Protein AF-A0A0A1T1T5-F1 (afdb_monomer_lite)

Structure (mmCIF, N/CA/C/O backbone):
data_AF-A0A0A1T1T5-F1
#
_entry.id   AF-A0A0A1T1T5-F1
#
loop_
_atom_site.group_PDB
_atom_site.id
_atom_site.type_symbol
_atom_site.label_atom_id
_atom_site.label_alt_id
_atom_site.label_comp_id
_atom_site.label_asym_id
_atom_site.label_entity_id
_atom_site.label_seq_id
_atom_site.pdbx_PDB_ins_code
_atom_site.Cartn_x
_atom_site.Cartn_y
_atom_site.Cartn_z
_atom_site.occupancy
_atom_site.B_iso_or_equiv
_atom_site.auth_seq_id
_atom_site.auth_comp_id
_atom_site.auth_asym_id
_atom_site.auth_atom_id
_atom_site.pdbx_PDB_model_num
ATOM 1 N N . MET A 1 1 ? -53.872 -25.464 -11.087 1.00 46.56 1 MET A N 1
ATOM 2 C CA . MET A 1 1 ? -53.134 -24.203 -10.864 1.00 46.56 1 MET A CA 1
ATOM 3 C C . MET A 1 1 ? -51.672 -24.553 -10.638 1.00 46.56 1 MET A C 1
ATOM 5 O O . MET A 1 1 ? -51.353 -25.040 -9.564 1.00 46.56 1 MET A O 1
ATOM 9 N N . LEU A 1 2 ? -50.814 -24.405 -11.653 1.00 45.94 2 LEU A N 1
ATOM 10 C CA . LEU A 1 2 ? -49.360 -24.483 -11.468 1.00 45.94 2 LEU A CA 1
ATOM 11 C C . LEU A 1 2 ? -48.856 -23.088 -11.081 1.00 45.94 2 LEU A C 1
ATOM 13 O O . LEU A 1 2 ? -49.056 -22.138 -11.834 1.00 45.94 2 LEU A O 1
ATOM 17 N N . LEU A 1 3 ? -48.226 -22.976 -9.913 1.00 52.31 3 LEU A N 1
ATOM 18 C CA . LEU A 1 3 ? -47.429 -21.813 -9.524 1.00 52.31 3 LEU A CA 1
ATOM 19 C C . LEU A 1 3 ? -46.120 -21.855 -10.320 1.00 52.31 3 LEU A C 1
ATOM 21 O O . LEU A 1 3 ? -45.345 -22.799 -10.183 1.00 52.31 3 LEU A O 1
ATOM 25 N N . ALA A 1 4 ? -45.896 -20.859 -11.175 1.00 55.97 4 ALA A N 1
ATOM 26 C CA . ALA A 1 4 ? -44.620 -20.681 -11.855 1.00 55.97 4 ALA A CA 1
ATOM 27 C C . ALA A 1 4 ? -43.552 -20.273 -10.826 1.00 55.97 4 ALA A C 1
ATOM 29 O O . ALA A 1 4 ? -43.750 -19.324 -10.067 1.00 55.97 4 ALA A O 1
ATOM 30 N N . ALA A 1 5 ? -42.439 -21.008 -10.786 1.00 61.53 5 ALA A N 1
ATOM 31 C CA . ALA A 1 5 ? -41.280 -20.656 -9.974 1.00 61.53 5 ALA A CA 1
ATOM 32 C C . ALA A 1 5 ? -40.623 -19.369 -10.514 1.00 61.53 5 ALA A C 1
ATOM 34 O O . ALA A 1 5 ? -40.569 -19.192 -11.736 1.00 61.53 5 ALA A O 1
ATOM 35 N N . PRO A 1 6 ? -40.124 -18.471 -9.644 1.00 60.56 6 PRO A N 1
ATOM 36 C CA . PRO A 1 6 ? -39.433 -17.268 -10.089 1.00 60.56 6 PRO A CA 1
ATOM 37 C C . PRO A 1 6 ? -38.111 -17.638 -10.788 1.00 60.56 6 PRO A C 1
ATOM 39 O O . PRO A 1 6 ? -37.486 -18.641 -10.429 1.00 60.56 6 PRO A O 1
ATOM 42 N N . PRO A 1 7 ? 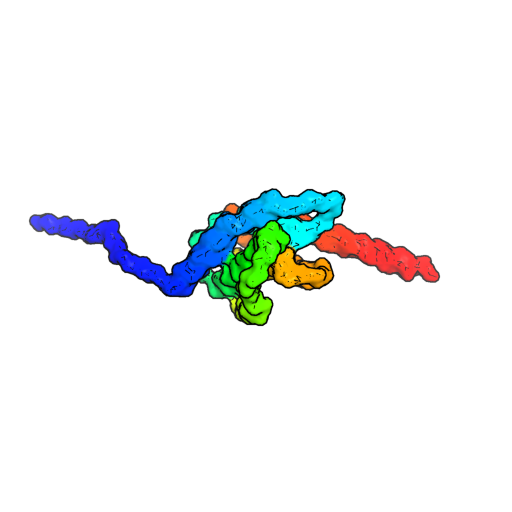-37.674 -16.857 -11.790 1.00 59.00 7 PRO A N 1
ATOM 43 C CA . PRO A 1 7 ? -36.438 -17.133 -12.512 1.00 59.00 7 PRO A CA 1
ATOM 44 C C . PRO A 1 7 ? -35.223 -17.065 -11.571 1.00 59.00 7 PRO A C 1
ATOM 46 O O . PRO A 1 7 ? -35.030 -16.091 -10.851 1.00 59.00 7 PRO A O 1
ATOM 49 N N . LEU A 1 8 ? -34.403 -18.121 -11.594 1.00 58.06 8 LEU A N 1
ATOM 50 C CA . LEU A 1 8 ? -33.217 -18.337 -10.748 1.00 58.06 8 LEU A CA 1
ATOM 51 C C . LEU A 1 8 ? -31.929 -17.687 -11.286 1.00 58.06 8 LEU A C 1
ATOM 53 O O . LEU A 1 8 ? -30.832 -18.104 -10.927 1.00 58.06 8 LEU A O 1
ATOM 57 N N . ILE A 1 9 ? -32.027 -16.688 -12.160 1.00 55.62 9 ILE A N 1
ATOM 58 C CA . ILE A 1 9 ? -30.843 -16.032 -12.722 1.00 55.62 9 ILE A CA 1
ATOM 59 C C . ILE A 1 9 ? -30.975 -14.539 -12.441 1.00 55.62 9 ILE A C 1
ATOM 61 O O . ILE A 1 9 ? -31.864 -13.910 -13.017 1.00 55.62 9 ILE A O 1
ATOM 65 N N . PRO A 1 10 ? -30.136 -13.961 -11.560 1.00 55.28 10 PRO A N 1
ATOM 66 C CA . PRO A 1 10 ? -30.019 -12.517 -11.483 1.00 55.28 10 PRO A CA 1
ATOM 67 C C . PRO A 1 10 ? -29.632 -12.013 -12.873 1.00 55.28 10 PRO A C 1
ATOM 69 O O . PRO A 1 10 ? -28.677 -12.516 -13.470 1.00 55.28 10 PRO A O 1
ATOM 72 N N . GLU A 1 11 ? -30.398 -11.055 -13.395 1.00 56.88 11 GLU A N 1
ATOM 73 C CA . GLU A 1 11 ? -30.006 -10.243 -14.545 1.00 56.88 11 GLU A CA 1
ATOM 74 C C . GLU A 1 11 ? -28.530 -9.864 -14.427 1.00 56.88 11 GLU A C 1
ATOM 76 O O . GLU A 1 11 ? -28.066 -9.548 -13.334 1.00 56.88 11 GLU A O 1
ATOM 81 N N . ASN A 1 12 ? -27.804 -9.920 -15.547 1.00 58.84 12 ASN A N 1
ATOM 82 C CA . ASN A 1 12 ? -26.411 -9.494 -15.668 1.00 58.84 12 ASN A CA 1
ATOM 83 C C . ASN A 1 12 ? -26.212 -8.143 -14.956 1.00 58.84 12 ASN A C 1
ATOM 85 O O . ASN A 1 12 ? -26.499 -7.087 -15.524 1.00 58.84 12 ASN A O 1
ATOM 89 N N . VAL A 1 13 ? -25.745 -8.171 -13.706 1.00 63.78 13 VAL A N 1
ATOM 90 C CA . VAL A 1 13 ? -25.436 -6.959 -12.952 1.00 63.78 13 VAL A CA 1
ATOM 91 C C . VAL A 1 13 ? -24.153 -6.423 -13.563 1.00 63.78 13 VAL A C 1
ATOM 93 O O . VAL A 1 13 ? -23.063 -6.927 -13.294 1.00 63.78 13 VAL A O 1
ATOM 96 N N . ALA A 1 14 ? -24.288 -5.452 -14.463 1.00 73.94 14 ALA A N 1
ATOM 97 C CA . ALA A 1 14 ? -23.145 -4.755 -15.024 1.00 73.94 14 ALA A CA 1
ATOM 98 C C . ALA A 1 14 ? -22.351 -4.122 -13.873 1.00 73.94 14 ALA A C 1
ATOM 100 O O . ALA A 1 14 ? -22.892 -3.327 -13.103 1.00 73.94 14 ALA A O 1
ATOM 101 N N . LEU A 1 15 ? -21.078 -4.499 -13.742 1.00 74.31 15 LEU A N 1
ATOM 102 C CA . LEU A 1 15 ? -20.210 -3.933 -12.715 1.00 74.31 15 LEU A CA 1
ATOM 103 C C . LEU A 1 15 ? -19.959 -2.444 -13.012 1.00 74.31 15 LEU A C 1
ATOM 105 O O . LEU A 1 15 ? -19.749 -2.086 -14.178 1.00 74.31 15 LEU A O 1
ATOM 109 N N . PRO A 1 16 ? -19.935 -1.573 -11.988 1.00 83.25 16 PRO A N 1
ATOM 110 C CA . PRO A 1 16 ? -19.519 -0.185 -12.144 1.00 83.25 16 PRO A CA 1
ATOM 111 C C . PRO A 1 16 ? -18.138 -0.075 -12.806 1.00 83.25 16 PRO A C 1
ATOM 113 O O . PRO A 1 16 ? -17.233 -0.864 -12.529 1.00 83.25 16 PRO A O 1
ATOM 116 N N . LEU A 1 17 ? -17.948 0.934 -13.663 1.00 81.50 17 LEU A N 1
ATOM 117 C CA . LEU A 1 17 ? -16.689 1.141 -14.395 1.00 81.50 17 LEU A CA 1
ATOM 118 C C . LEU A 1 17 ? -15.475 1.275 -13.460 1.00 81.50 17 LEU A C 1
ATOM 120 O O . LEU A 1 17 ? -14.389 0.803 -13.788 1.00 81.50 17 LEU A O 1
ATOM 124 N N . GLU A 1 18 ? -15.661 1.899 -12.299 1.00 80.31 18 GLU A N 1
ATOM 125 C CA . GLU A 1 18 ? -14.621 2.051 -11.278 1.00 80.31 18 GLU A CA 1
ATOM 126 C C . GLU A 1 18 ? -14.156 0.694 -10.752 1.00 80.31 18 GLU A C 1
ATOM 128 O O . GLU A 1 18 ? -12.963 0.410 -10.782 1.00 80.31 18 GLU A O 1
ATOM 133 N N . GLN A 1 19 ? -15.093 -0.195 -10.416 1.00 83.12 19 GLN A N 1
ATOM 134 C CA . GLN A 1 19 ? -14.785 -1.558 -9.995 1.00 83.12 19 GLN A CA 1
ATOM 135 C C . GLN A 1 19 ? -14.029 -2.332 -11.084 1.00 83.12 19 GLN A C 1
ATOM 137 O O . GLN A 1 19 ? -13.033 -2.996 -10.800 1.00 83.12 19 GLN A O 1
ATOM 142 N N . VAL A 1 20 ? -14.443 -2.198 -12.350 1.00 84.62 20 VAL A N 1
ATOM 143 C CA . VAL A 1 20 ? -13.739 -2.817 -13.488 1.00 84.62 20 VAL A CA 1
ATOM 144 C C . VAL A 1 20 ? -12.303 -2.300 -13.608 1.00 84.62 20 VAL A C 1
ATOM 146 O O . VAL A 1 20 ? -11.390 -3.077 -13.894 1.00 84.62 20 VAL A O 1
ATOM 149 N N . ASN A 1 21 ? -12.081 -1.001 -13.403 1.00 85.06 21 ASN A N 1
ATOM 150 C CA . ASN A 1 21 ? -10.746 -0.411 -13.462 1.00 85.06 21 ASN A CA 1
ATOM 151 C C . ASN A 1 21 ? -9.873 -0.880 -12.294 1.00 85.06 21 ASN A C 1
ATOM 153 O O . ASN A 1 21 ? -8.763 -1.349 -12.539 1.00 85.06 21 ASN A O 1
ATOM 157 N N . THR A 1 22 ? -10.395 -0.870 -11.066 1.00 88.25 22 THR A N 1
ATOM 158 C CA . THR A 1 22 ? -9.677 -1.390 -9.897 1.00 88.25 22 THR A CA 1
ATOM 159 C C . THR A 1 22 ? -9.296 -2.857 -10.099 1.00 88.25 22 THR A C 1
ATOM 161 O O . THR A 1 22 ? -8.157 -3.242 -9.848 1.00 88.25 22 THR A O 1
ATOM 164 N N . MET A 1 23 ? -10.197 -3.687 -10.632 1.00 90.25 23 MET A N 1
ATOM 165 C CA . MET A 1 23 ? -9.887 -5.090 -10.927 1.00 90.25 23 MET A CA 1
ATOM 166 C C . MET A 1 23 ? -8.739 -5.251 -11.933 1.00 90.25 23 MET A C 1
ATOM 168 O O . MET A 1 23 ? -7.915 -6.151 -11.767 1.00 90.25 23 MET A O 1
ATOM 172 N N . LYS A 1 24 ? -8.645 -4.391 -12.958 1.00 92.38 24 LYS A N 1
ATOM 173 C CA . LYS A 1 24 ? -7.508 -4.402 -13.897 1.00 92.38 24 LYS A CA 1
ATOM 174 C C . LYS A 1 24 ? -6.197 -4.060 -13.192 1.00 92.38 24 LYS A C 1
ATOM 176 O O . LYS A 1 24 ? -5.189 -4.715 -13.447 1.00 92.38 24 LYS A O 1
ATOM 181 N N . ASP A 1 25 ? -6.216 -3.081 -12.292 1.00 95.00 25 ASP A N 1
ATOM 182 C CA . ASP A 1 25 ? -5.042 -2.692 -11.507 1.00 95.00 25 ASP A CA 1
ATOM 183 C C . ASP A 1 25 ? -4.612 -3.814 -10.543 1.00 95.00 25 ASP A C 1
ATOM 185 O O . ASP A 1 25 ? -3.423 -4.124 -10.438 1.00 95.00 25 ASP A O 1
ATOM 189 N N . VAL A 1 26 ? -5.563 -4.518 -9.919 1.00 94.19 26 VAL A N 1
ATOM 190 C CA . VAL A 1 26 ? -5.274 -5.717 -9.112 1.00 94.19 26 VAL A CA 1
ATOM 191 C C . VAL A 1 26 ? -4.661 -6.836 -9.960 1.00 94.19 26 VAL A C 1
ATOM 193 O O . VAL A 1 26 ? -3.658 -7.432 -9.565 1.00 94.19 26 VAL A O 1
ATOM 196 N N . GLN A 1 27 ? -5.225 -7.125 -11.136 1.00 94.50 27 GLN A N 1
ATOM 197 C CA . GLN A 1 27 ? -4.679 -8.138 -12.048 1.00 94.50 27 GLN A CA 1
ATOM 198 C C . GLN A 1 27 ? -3.257 -7.792 -12.495 1.00 94.50 27 GLN A C 1
ATOM 200 O O . GLN A 1 27 ? -2.397 -8.674 -12.567 1.00 94.50 27 GLN A O 1
ATOM 205 N N . LEU A 1 28 ? -2.992 -6.510 -12.753 1.00 94.50 28 LEU A N 1
ATOM 206 C CA . LEU A 1 28 ? -1.657 -6.021 -13.066 1.00 94.50 28 LEU A CA 1
ATOM 207 C C . LEU A 1 28 ? -0.687 -6.315 -11.916 1.00 94.50 28 LEU A C 1
ATOM 209 O O . LEU A 1 28 ? 0.358 -6.918 -12.160 1.00 94.50 28 LEU A O 1
ATOM 213 N N . LEU A 1 29 ? -1.047 -5.963 -10.676 1.00 94.69 29 LEU A N 1
ATOM 214 C CA . LEU A 1 29 ? -0.234 -6.235 -9.485 1.00 94.69 29 LEU A CA 1
ATOM 215 C C . LEU A 1 29 ? 0.072 -7.729 -9.323 1.00 94.69 29 LEU A C 1
ATOM 217 O O . LEU A 1 29 ? 1.239 -8.094 -9.166 1.00 94.69 29 LEU A O 1
ATOM 221 N N . LEU A 1 30 ? -0.944 -8.590 -9.440 1.00 93.94 30 LEU A N 1
ATOM 222 C CA . LEU A 1 30 ? -0.787 -10.048 -9.377 1.00 93.94 30 LEU A CA 1
ATOM 223 C C . LEU A 1 30 ? 0.147 -10.587 -10.470 1.00 93.94 30 LEU A C 1
ATOM 225 O O . LEU A 1 30 ? 0.893 -11.536 -10.236 1.00 93.94 30 LEU A O 1
ATOM 229 N N . GLY A 1 31 ? 0.134 -9.978 -11.657 1.00 92.31 31 GLY A N 1
ATOM 230 C CA . GLY A 1 31 ? 0.966 -10.395 -12.783 1.00 92.31 31 GLY A CA 1
ATOM 231 C C . GLY A 1 31 ? 2.427 -9.939 -12.708 1.00 92.31 31 GLY A C 1
ATOM 232 O O . GLY A 1 31 ? 3.302 -10.628 -13.247 1.00 92.31 31 GLY A O 1
ATOM 233 N N . ILE A 1 32 ? 2.712 -8.792 -12.078 1.00 92.38 32 ILE A N 1
ATOM 234 C CA . ILE A 1 32 ? 4.057 -8.186 -12.088 1.00 92.38 32 ILE A CA 1
ATOM 235 C C . ILE A 1 32 ? 4.815 -8.339 -10.773 1.00 92.38 32 ILE A C 1
ATOM 237 O O . ILE A 1 32 ? 6.029 -8.534 -10.814 1.00 92.38 32 ILE A O 1
ATOM 241 N N . LEU A 1 33 ? 4.151 -8.291 -9.615 1.00 90.94 33 LEU A N 1
ATOM 242 C CA . LEU A 1 33 ? 4.853 -8.314 -8.328 1.00 90.94 33 LEU A CA 1
ATOM 243 C C . LEU A 1 33 ? 5.650 -9.598 -8.090 1.00 90.94 33 LEU A C 1
ATOM 245 O O . LEU A 1 33 ? 6.822 -9.479 -7.734 1.00 90.94 33 LEU A O 1
ATOM 249 N N . PRO A 1 34 ? 5.129 -10.807 -8.374 1.00 90.69 34 PRO A N 1
ATOM 250 C CA . PRO A 1 34 ? 5.934 -12.022 -8.265 1.00 90.69 34 PRO A CA 1
ATOM 251 C C . PRO A 1 34 ? 7.190 -11.978 -9.145 1.00 90.69 34 PRO A C 1
ATOM 253 O O . PRO A 1 34 ? 8.257 -12.430 -8.737 1.00 90.69 34 PRO A O 1
ATOM 256 N N . LYS A 1 35 ? 7.095 -11.375 -10.338 1.00 90.25 35 LYS A N 1
ATOM 257 C CA . LYS A 1 35 ? 8.234 -11.228 -11.256 1.00 90.25 35 LYS A CA 1
ATOM 258 C C . LYS A 1 35 ? 9.250 -10.221 -10.734 1.00 90.25 35 LYS A C 1
ATOM 260 O O . LYS A 1 35 ? 10.445 -10.452 -10.872 1.00 90.25 35 LYS A O 1
ATOM 265 N N . ILE A 1 36 ? 8.798 -9.115 -10.146 1.00 88.88 36 ILE A N 1
ATOM 266 C CA . ILE A 1 36 ? 9.670 -8.139 -9.482 1.00 88.88 36 ILE A CA 1
ATOM 267 C C . ILE A 1 36 ? 10.439 -8.823 -8.350 1.00 88.88 36 ILE A C 1
ATOM 269 O O . ILE A 1 36 ? 11.660 -8.711 -8.293 1.00 88.88 36 ILE A O 1
ATOM 273 N N . LEU A 1 37 ? 9.733 -9.553 -7.482 1.00 87.94 37 LEU A N 1
ATOM 274 C CA . LEU A 1 37 ? 10.323 -10.226 -6.326 1.00 87.94 37 LEU A CA 1
ATOM 275 C C . LEU A 1 37 ? 11.324 -11.311 -6.739 1.00 87.94 37 LEU A C 1
ATOM 277 O O . LEU A 1 37 ? 12.408 -11.379 -6.174 1.00 87.94 37 LEU A O 1
ATOM 281 N N . ALA A 1 38 ? 11.013 -12.100 -7.771 1.00 85.62 38 ALA A N 1
ATOM 282 C CA . ALA A 1 38 ? 11.918 -13.125 -8.295 1.00 85.62 38 ALA A CA 1
ATOM 283 C C . ALA A 1 38 ? 13.194 -12.553 -8.939 1.00 85.62 38 ALA A C 1
ATOM 285 O O . ALA A 1 38 ? 14.207 -13.242 -9.016 1.00 85.62 38 ALA A O 1
ATOM 286 N N . ASN A 1 39 ? 13.148 -11.306 -9.419 1.00 78.31 39 ASN A N 1
ATOM 287 C CA . ASN A 1 39 ? 14.289 -10.620 -10.028 1.00 78.31 39 ASN A CA 1
ATOM 288 C C . ASN A 1 39 ? 15.032 -9.698 -9.051 1.00 78.31 39 ASN A C 1
ATOM 290 O O . ASN A 1 39 ? 15.951 -8.991 -9.475 1.00 78.31 39 ASN A O 1
ATOM 294 N N . ALA A 1 40 ? 14.640 -9.669 -7.774 1.00 74.56 40 ALA A N 1
ATOM 295 C CA . ALA A 1 40 ? 15.367 -8.922 -6.763 1.00 74.56 40 ALA A CA 1
ATOM 296 C C . ALA A 1 40 ? 16.771 -9.525 -6.614 1.00 74.56 40 ALA A C 1
ATOM 298 O O . ALA A 1 40 ? 16.921 -10.723 -6.380 1.00 74.56 40 ALA A O 1
ATOM 299 N N . VAL A 1 41 ? 17.803 -8.696 -6.787 1.00 67.12 41 VAL A N 1
ATOM 300 C CA . VAL A 1 41 ? 19.185 -9.107 -6.520 1.00 67.12 41 VAL A CA 1
ATOM 301 C C . VAL A 1 41 ? 19.280 -9.434 -5.027 1.00 67.12 41 VAL A C 1
ATOM 303 O O . VAL A 1 41 ? 18.820 -8.611 -4.230 1.00 67.12 41 VAL A O 1
ATOM 306 N N . PRO A 1 42 ? 19.824 -10.602 -4.637 1.00 61.53 42 PRO A N 1
ATOM 307 C CA . PRO A 1 42 ? 20.117 -10.885 -3.241 1.00 61.53 42 PRO A CA 1
ATOM 308 C C . PRO A 1 42 ? 21.059 -9.800 -2.727 1.00 61.53 42 PRO A C 1
ATOM 310 O O . PRO A 1 42 ? 22.179 -9.667 -3.216 1.00 61.53 42 PRO A O 1
ATOM 313 N N . ASP A 1 43 ? 20.560 -8.978 -1.816 1.00 59.25 43 ASP A N 1
ATOM 314 C CA . ASP A 1 43 ? 21.378 -8.032 -1.076 1.00 59.25 43 ASP A CA 1
ATOM 315 C C . ASP A 1 43 ? 21.871 -8.757 0.180 1.00 59.25 43 ASP A C 1
ATOM 317 O O . ASP A 1 43 ? 21.085 -9.427 0.856 1.00 59.25 43 ASP A O 1
ATOM 321 N N . ASP A 1 44 ? 23.163 -8.642 0.484 1.00 59.62 44 ASP A N 1
ATOM 322 C CA . ASP A 1 44 ? 23.743 -9.192 1.715 1.00 59.62 44 ASP A CA 1
ATOM 323 C C . ASP A 1 44 ? 23.237 -8.430 2.957 1.00 59.62 44 ASP A C 1
ATOM 325 O O . ASP A 1 44 ? 23.408 -8.878 4.095 1.00 59.62 44 ASP A O 1
ATOM 329 N N . HIS A 1 45 ? 22.572 -7.287 2.750 1.00 65.19 45 HIS A N 1
ATOM 330 C CA . HIS A 1 45 ? 21.954 -6.482 3.791 1.00 65.19 45 HIS A CA 1
ATOM 331 C C . HIS A 1 45 ? 20.422 -6.487 3.717 1.00 65.19 45 HIS A C 1
ATOM 333 O O . HIS A 1 45 ? 19.799 -6.464 2.656 1.00 65.19 45 HIS A O 1
ATOM 339 N N . TRP A 1 46 ? 19.783 -6.478 4.892 1.00 70.38 46 TRP A N 1
ATOM 340 C CA . TRP A 1 46 ? 18.336 -6.299 4.996 1.00 70.38 46 TRP A CA 1
ATOM 341 C C . TRP A 1 46 ? 17.928 -4.947 4.397 1.00 70.38 46 TRP A C 1
ATOM 343 O O . TRP A 1 46 ? 18.384 -3.895 4.839 1.00 70.38 46 TRP A O 1
ATOM 353 N N . SER A 1 47 ? 17.020 -4.983 3.421 1.00 77.94 47 SER A N 1
ATOM 354 C CA . SER A 1 47 ? 16.416 -3.792 2.829 1.00 77.94 47 SER A CA 1
ATOM 355 C C . SER A 1 47 ? 14.960 -3.683 3.264 1.00 77.94 47 SER A C 1
ATOM 357 O O . SER A 1 47 ? 14.127 -4.518 2.894 1.00 77.94 47 SER A O 1
ATOM 359 N N . ILE A 1 48 ? 14.623 -2.612 3.991 1.00 78.44 48 ILE A N 1
ATOM 360 C CA . ILE A 1 48 ? 13.237 -2.284 4.360 1.00 78.44 48 ILE A CA 1
ATOM 361 C C . ILE A 1 48 ? 12.318 -2.257 3.132 1.00 78.44 48 ILE A C 1
ATOM 363 O O . ILE A 1 48 ? 11.188 -2.743 3.195 1.00 78.44 48 ILE A O 1
ATOM 367 N N . ARG A 1 49 ? 12.836 -1.794 1.986 1.00 82.19 49 ARG A N 1
ATOM 368 C CA . ARG A 1 49 ? 12.119 -1.736 0.708 1.00 82.19 49 ARG A CA 1
ATOM 369 C C . ARG A 1 49 ? 11.831 -3.118 0.155 1.00 82.19 49 ARG A C 1
ATOM 371 O O . ARG A 1 49 ? 10.700 -3.394 -0.227 1.00 82.19 49 ARG A O 1
ATOM 378 N N . ALA A 1 50 ? 12.847 -3.980 0.099 1.00 82.75 50 ALA A N 1
ATOM 379 C CA . ALA A 1 50 ? 12.671 -5.350 -0.372 1.00 82.75 50 ALA A CA 1
ATOM 380 C C . ALA A 1 50 ? 11.685 -6.103 0.526 1.00 82.75 50 ALA A C 1
ATOM 382 O O . ALA A 1 50 ? 10.744 -6.709 0.021 1.00 82.75 50 ALA A O 1
ATOM 383 N N . SER A 1 51 ? 11.839 -5.957 1.845 1.00 84.31 51 SER A N 1
ATOM 384 C CA . SER A 1 51 ? 10.904 -6.493 2.831 1.00 84.31 51 SER A CA 1
ATOM 385 C C . SER A 1 51 ? 9.476 -6.005 2.569 1.00 84.31 51 SER A C 1
ATOM 387 O O . SER A 1 51 ? 8.563 -6.820 2.583 1.00 84.31 51 SER A O 1
ATOM 389 N N . MET A 1 52 ? 9.278 -4.716 2.256 1.00 87.38 52 MET A N 1
ATOM 390 C CA . MET A 1 52 ? 7.938 -4.140 2.073 1.00 87.38 52 MET A CA 1
ATOM 391 C C . MET A 1 52 ? 7.243 -4.735 0.856 1.00 87.38 52 MET A C 1
ATOM 393 O O . MET A 1 52 ? 6.066 -5.087 0.903 1.00 87.38 52 MET A O 1
ATOM 397 N N . ARG A 1 53 ? 7.988 -4.890 -0.242 1.00 89.00 53 ARG A N 1
ATOM 398 C CA . ARG A 1 53 ? 7.480 -5.526 -1.462 1.00 89.00 53 ARG A CA 1
ATOM 399 C C . ARG A 1 53 ? 7.086 -6.977 -1.197 1.00 89.00 53 ARG A C 1
ATOM 401 O O . ARG A 1 53 ? 6.029 -7.406 -1.654 1.00 89.00 53 ARG A O 1
ATOM 408 N N . THR A 1 54 ? 7.902 -7.707 -0.437 1.00 88.62 54 THR A N 1
ATOM 409 C CA . THR A 1 54 ? 7.639 -9.106 -0.077 1.00 88.62 54 THR A CA 1
ATOM 410 C C . THR A 1 54 ? 6.417 -9.244 0.823 1.00 88.62 54 THR A C 1
ATOM 412 O O . THR A 1 54 ? 5.534 -10.040 0.519 1.00 88.62 54 THR A O 1
ATOM 415 N N . THR A 1 55 ? 6.317 -8.463 1.900 1.00 89.31 55 THR A N 1
ATOM 416 C CA . THR A 1 55 ? 5.177 -8.562 2.823 1.00 89.31 55 THR A CA 1
ATOM 417 C C . THR A 1 55 ? 3.881 -8.083 2.184 1.00 89.31 55 THR A C 1
ATOM 419 O O . THR A 1 55 ? 2.826 -8.649 2.443 1.00 89.31 55 THR A O 1
ATOM 422 N N . THR A 1 56 ? 3.945 -7.109 1.272 1.00 90.44 56 THR A N 1
ATOM 423 C CA . THR A 1 56 ? 2.769 -6.679 0.499 1.00 90.44 56 THR A CA 1
ATOM 424 C C . THR A 1 56 ? 2.213 -7.811 -0.363 1.00 90.44 56 THR A C 1
ATOM 426 O O . THR A 1 56 ? 0.998 -7.978 -0.461 1.00 90.44 56 THR A O 1
ATOM 429 N N . ALA A 1 57 ? 3.077 -8.654 -0.935 1.00 86.44 57 ALA A N 1
ATOM 430 C CA . ALA A 1 57 ? 2.636 -9.799 -1.728 1.00 86.44 57 ALA A CA 1
ATOM 431 C C . ALA A 1 57 ? 1.832 -10.840 -0.925 1.00 86.44 57 ALA A C 1
ATOM 433 O O . ALA A 1 57 ? 1.062 -11.577 -1.538 1.00 86.44 57 ALA A O 1
ATOM 434 N N . MET A 1 58 ? 1.946 -10.872 0.411 1.00 86.12 58 MET A N 1
ATOM 435 C CA . MET A 1 58 ? 1.199 -11.808 1.266 1.00 86.12 58 MET A CA 1
ATOM 436 C C . MET A 1 58 ? -0.314 -11.578 1.206 1.00 86.12 58 MET A C 1
ATOM 438 O O . MET A 1 58 ? -1.076 -12.536 1.236 1.00 86.12 58 MET A O 1
ATOM 442 N N . TYR A 1 59 ? -0.756 -10.327 1.055 1.00 88.75 59 TYR A N 1
ATOM 443 C CA . TYR A 1 59 ? -2.178 -9.974 1.095 1.00 88.75 59 TYR A CA 1
ATOM 444 C C . TYR A 1 59 ? -2.718 -9.403 -0.226 1.00 88.75 59 TYR A C 1
ATOM 446 O O . TYR A 1 59 ? -3.902 -9.104 -0.332 1.00 88.75 59 TYR A O 1
ATOM 454 N N . ILE A 1 60 ? -1.912 -9.294 -1.288 1.00 90.81 60 ILE A N 1
ATOM 455 C CA . ILE A 1 60 ? -2.417 -8.845 -2.602 1.00 90.81 60 ILE A CA 1
ATOM 456 C C . ILE A 1 60 ? -3.398 -9.842 -3.231 1.00 90.81 60 ILE A C 1
ATOM 458 O O . ILE A 1 60 ? -4.309 -9.439 -3.954 1.00 90.81 60 ILE A O 1
ATOM 462 N N . ALA A 1 61 ? -3.255 -11.135 -2.930 1.00 89.12 61 ALA A N 1
ATOM 463 C CA . ALA A 1 61 ? -4.133 -12.184 -3.448 1.00 89.12 61 ALA A CA 1
ATOM 464 C C . ALA A 1 61 ? -5.605 -12.022 -3.027 1.00 89.12 61 ALA A C 1
ATOM 466 O O . ALA A 1 61 ? -6.483 -12.553 -3.704 1.00 89.12 61 ALA A O 1
ATOM 467 N N . VAL A 1 62 ? -5.883 -11.268 -1.958 1.00 90.62 62 VAL A N 1
ATOM 468 C CA . VAL A 1 62 ? -7.252 -11.018 -1.481 1.00 90.62 62 VAL A CA 1
ATOM 469 C C . VAL A 1 62 ? -7.889 -9.759 -2.080 1.00 90.62 62 VAL A C 1
ATOM 471 O O . VAL A 1 62 ? -9.101 -9.587 -2.003 1.00 90.62 62 VAL A O 1
ATOM 474 N N . LEU A 1 63 ? -7.105 -8.883 -2.718 1.00 92.25 63 LEU A N 1
ATOM 475 C CA . LEU A 1 63 ? -7.610 -7.635 -3.299 1.00 92.25 63 LEU A CA 1
ATOM 476 C C . LEU A 1 63 ? -8.690 -7.822 -4.379 1.00 92.25 63 LEU A C 1
ATOM 478 O O . LEU A 1 63 ? -9.576 -6.969 -4.443 1.00 92.25 63 LEU A O 1
ATOM 482 N N . PRO A 1 64 ? -8.709 -8.899 -5.201 1.00 92.75 64 PRO A N 1
ATOM 483 C CA . PRO A 1 64 ? -9.778 -9.088 -6.179 1.00 92.75 64 PRO A CA 1
ATOM 484 C C . PRO A 1 64 ? -11.179 -9.091 -5.562 1.00 92.75 64 PRO A C 1
ATOM 486 O O . PRO A 1 64 ? -12.103 -8.580 -6.184 1.00 92.75 64 PRO A O 1
ATOM 489 N N . SER A 1 65 ? -11.343 -9.626 -4.346 1.00 90.25 65 SER A N 1
ATOM 490 C CA . SER A 1 65 ? -12.647 -9.679 -3.671 1.00 90.25 65 SER A CA 1
ATOM 491 C C . SER A 1 65 ? -13.020 -8.383 -2.949 1.00 90.25 65 SER A C 1
ATOM 493 O O . SER A 1 65 ? -14.052 -8.352 -2.297 1.00 90.25 65 SER A O 1
ATOM 495 N N . ARG A 1 66 ? -12.161 -7.358 -2.991 1.00 90.12 66 ARG A N 1
ATOM 496 C CA . ARG A 1 66 ? -12.341 -6.062 -2.310 1.00 90.12 66 ARG A CA 1
ATOM 497 C C . ARG A 1 66 ? -12.353 -4.880 -3.277 1.00 90.12 66 ARG A C 1
ATOM 499 O O . ARG A 1 66 ? -12.673 -3.761 -2.886 1.00 90.12 66 ARG A O 1
ATOM 506 N N . ALA A 1 67 ? -11.978 -5.122 -4.530 1.00 89.81 67 ALA A N 1
ATOM 507 C CA . ALA A 1 67 ? -11.938 -4.107 -5.567 1.00 89.81 67 ALA A CA 1
ATOM 508 C C . ALA A 1 67 ? -13.333 -3.504 -5.785 1.00 89.81 67 ALA A C 1
ATOM 510 O O . ALA A 1 67 ? -14.292 -4.235 -6.051 1.00 89.81 67 ALA A O 1
ATOM 511 N N . GLY A 1 68 ? -13.432 -2.176 -5.714 1.00 88.12 68 GLY A N 1
ATOM 512 C CA . GLY A 1 68 ? -14.697 -1.457 -5.879 1.00 88.12 68 GLY A CA 1
ATOM 513 C C . GLY A 1 68 ? -15.497 -1.272 -4.589 1.00 88.12 68 GLY A C 1
ATOM 514 O O . GLY A 1 68 ? -16.535 -0.616 -4.627 1.00 88.12 68 GLY A O 1
ATOM 515 N N . GLU A 1 69 ? -15.067 -1.844 -3.458 1.00 90.56 69 GLU A N 1
ATOM 516 C CA . GLU A 1 69 ? -15.818 -1.764 -2.193 1.00 90.56 69 GLU A CA 1
ATOM 517 C C . GLU A 1 69 ? -15.415 -0.558 -1.335 1.00 90.56 69 GLU A C 1
ATOM 519 O O . GLU A 1 69 ? -16.207 -0.079 -0.522 1.00 90.56 69 GLU A O 1
ATOM 524 N N . ASN A 1 70 ? -14.185 -0.057 -1.493 1.00 94.44 70 ASN A N 1
ATOM 525 C CA . ASN A 1 70 ? -13.650 1.018 -0.666 1.00 94.44 70 ASN A CA 1
ATOM 526 C C . ASN A 1 70 ? -12.794 1.988 -1.485 1.00 94.44 70 ASN A C 1
ATOM 528 O O . ASN A 1 70 ? -11.741 1.631 -2.006 1.00 94.44 70 ASN A O 1
ATOM 532 N N . VAL A 1 71 ? -13.213 3.254 -1.517 1.00 95.50 71 VAL A N 1
ATOM 533 C CA . VAL A 1 71 ? -12.581 4.309 -2.326 1.00 95.50 71 VAL A CA 1
ATOM 534 C C . VAL A 1 71 ? -11.111 4.543 -1.951 1.00 95.50 71 VAL A C 1
ATOM 536 O O . VAL A 1 71 ? -10.285 4.790 -2.829 1.00 95.50 71 VAL A O 1
ATOM 539 N N . ALA A 1 72 ? -10.755 4.465 -0.664 1.00 96.94 72 ALA A N 1
ATOM 540 C CA . ALA A 1 72 ? -9.371 4.656 -0.229 1.00 96.94 72 ALA A CA 1
ATOM 541 C C . ALA A 1 72 ? -8.476 3.487 -0.659 1.00 96.94 72 ALA A C 1
ATOM 543 O O . ALA A 1 72 ? -7.366 3.715 -1.147 1.00 96.94 72 ALA A O 1
ATOM 544 N N . LEU A 1 73 ? -8.974 2.254 -0.530 1.00 97.00 73 LEU A N 1
ATOM 545 C CA . LEU A 1 73 ? -8.278 1.059 -0.993 1.00 97.00 73 LEU A CA 1
ATOM 546 C C . LEU A 1 73 ? -8.104 1.068 -2.512 1.00 97.00 73 LEU A C 1
ATOM 548 O O . LEU A 1 73 ? -6.989 0.882 -2.990 1.00 97.00 73 LEU A O 1
ATOM 552 N N . ASP A 1 74 ? -9.159 1.361 -3.264 1.00 96.94 74 ASP A N 1
ATOM 553 C CA . ASP A 1 74 ? -9.124 1.415 -4.727 1.00 96.94 74 ASP A CA 1
ATOM 554 C C . ASP A 1 74 ? -8.117 2.455 -5.236 1.00 96.94 74 ASP A C 1
ATOM 556 O O . ASP A 1 74 ? -7.301 2.174 -6.118 1.00 96.94 74 ASP A O 1
ATOM 560 N N . ALA A 1 75 ? -8.104 3.647 -4.629 1.00 97.00 75 ALA A N 1
ATOM 561 C CA . ALA A 1 75 ? -7.132 4.680 -4.965 1.00 97.00 75 ALA A CA 1
ATOM 562 C C . ALA A 1 75 ? -5.688 4.241 -4.653 1.00 97.00 75 ALA A C 1
ATOM 564 O O . ALA A 1 75 ? -4.769 4.555 -5.415 1.00 97.00 75 ALA A O 1
ATOM 565 N N . ALA A 1 76 ? -5.472 3.504 -3.556 1.00 96.94 76 ALA A N 1
ATOM 566 C CA . ALA A 1 76 ? -4.162 2.959 -3.199 1.00 96.94 76 ALA A CA 1
ATOM 567 C C . ALA A 1 76 ? -3.719 1.830 -4.147 1.00 96.94 76 ALA A C 1
ATOM 569 O O . ALA A 1 76 ? -2.555 1.797 -4.550 1.00 96.94 76 ALA A O 1
ATOM 570 N N . ILE A 1 77 ? -4.644 0.957 -4.563 1.00 97.06 77 ILE A N 1
ATOM 571 C CA . ILE A 1 77 ? -4.415 -0.085 -5.573 1.00 97.06 77 ILE A CA 1
ATOM 572 C C . ILE A 1 77 ? -3.959 0.551 -6.882 1.00 97.06 77 ILE A C 1
ATOM 574 O O . ILE A 1 77 ? -2.907 0.180 -7.399 1.00 97.06 77 ILE A O 1
ATOM 578 N N . GLN A 1 78 ? -4.697 1.543 -7.387 1.00 95.62 78 GLN A N 1
ATOM 579 C CA . GLN A 1 78 ? -4.345 2.243 -8.622 1.00 95.62 78 GLN A CA 1
ATOM 580 C C . GLN A 1 78 ? -2.958 2.898 -8.524 1.00 95.62 78 GLN A C 1
ATOM 582 O O . GLN A 1 78 ? -2.139 2.796 -9.443 1.00 95.62 78 GLN A O 1
ATOM 587 N N . CYS A 1 79 ? -2.674 3.553 -7.395 1.00 95.44 79 CYS A N 1
ATOM 588 C CA . CYS A 1 79 ? -1.387 4.193 -7.138 1.00 95.44 79 CYS A CA 1
ATOM 589 C C . CYS A 1 79 ? -0.223 3.189 -7.158 1.00 95.44 79 CYS A C 1
ATOM 591 O O . CYS A 1 79 ? 0.789 3.408 -7.837 1.00 95.44 79 CYS A O 1
ATOM 593 N N . LEU A 1 80 ? -0.366 2.069 -6.444 1.00 95.50 80 LEU A N 1
ATOM 594 C CA . LEU A 1 80 ? 0.653 1.026 -6.400 1.00 95.50 80 LEU A CA 1
ATOM 595 C C . LEU A 1 80 ? 0.818 0.341 -7.763 1.00 95.50 80 LEU A C 1
ATOM 597 O O . LEU A 1 80 ? 1.947 0.120 -8.192 1.00 95.50 80 LEU A O 1
ATOM 601 N N . ALA A 1 81 ? -0.280 0.049 -8.462 1.00 94.88 81 ALA A N 1
ATOM 602 C CA . ALA A 1 81 ? -0.285 -0.631 -9.756 1.00 94.88 81 ALA A CA 1
ATOM 603 C C . ALA A 1 81 ? 0.471 0.156 -10.831 1.00 94.88 81 ALA A C 1
ATOM 605 O O . ALA A 1 81 ? 1.353 -0.399 -11.494 1.00 94.88 81 ALA A O 1
ATOM 606 N N . GLY A 1 82 ? 0.193 1.458 -10.963 1.00 93.06 82 GLY A N 1
ATOM 607 C CA . GLY A 1 82 ? 0.924 2.321 -11.894 1.00 93.06 82 GLY A CA 1
ATOM 608 C C . GLY A 1 82 ? 2.421 2.368 -11.579 1.00 93.06 82 GLY A C 1
ATOM 609 O O . GLY A 1 82 ? 3.268 2.229 -12.462 1.00 93.06 82 GLY A O 1
ATOM 610 N N . THR A 1 83 ? 2.762 2.474 -10.296 1.00 92.81 83 THR A N 1
ATOM 611 C CA . THR A 1 83 ? 4.156 2.627 -9.863 1.00 92.81 83 THR A CA 1
ATOM 612 C C . THR A 1 83 ? 4.943 1.333 -10.024 1.00 92.81 83 THR A C 1
ATOM 614 O O . THR A 1 83 ? 6.057 1.347 -10.546 1.00 92.81 83 THR A O 1
ATOM 617 N N . ALA A 1 84 ? 4.351 0.199 -9.652 1.00 92.25 84 ALA A N 1
ATOM 618 C CA . ALA A 1 84 ? 4.937 -1.116 -9.860 1.00 92.25 84 ALA A CA 1
ATOM 619 C C . ALA A 1 84 ? 5.121 -1.413 -11.358 1.00 92.25 84 ALA A C 1
ATOM 621 O O . ALA A 1 84 ? 6.156 -1.957 -11.744 1.00 92.25 84 ALA A O 1
ATOM 622 N N . ARG A 1 85 ? 4.179 -1.000 -12.224 1.00 91.88 85 ARG A N 1
ATOM 623 C CA . ARG A 1 85 ? 4.326 -1.101 -13.687 1.00 91.88 85 ARG A CA 1
ATOM 624 C C . ARG A 1 85 ? 5.490 -0.264 -14.199 1.00 91.88 85 ARG A C 1
ATOM 626 O O . ARG A 1 85 ? 6.303 -0.779 -14.967 1.00 91.88 85 ARG A O 1
ATOM 633 N N . SER A 1 86 ? 5.586 0.994 -13.775 1.00 89.75 86 SER A N 1
ATOM 634 C CA . SER A 1 86 ? 6.686 1.883 -14.161 1.00 89.75 86 SER A CA 1
ATOM 635 C C . SER A 1 86 ? 8.040 1.313 -13.719 1.00 89.75 86 SER A C 1
ATOM 637 O O . SER A 1 86 ? 8.962 1.197 -14.529 1.00 89.75 86 SER A O 1
ATOM 639 N N . TYR A 1 87 ? 8.129 0.829 -12.474 1.00 88.62 87 TYR A N 1
ATOM 640 C CA . TYR A 1 87 ? 9.315 0.155 -11.943 1.00 88.62 87 TYR A CA 1
ATOM 641 C C . TYR A 1 87 ? 9.692 -1.092 -12.756 1.00 88.62 87 TYR A C 1
ATOM 643 O O . TYR A 1 87 ? 10.841 -1.241 -13.174 1.00 88.62 87 TYR A O 1
ATOM 651 N N . TYR A 1 88 ? 8.724 -1.975 -13.017 1.00 88.12 88 TYR A N 1
ATOM 652 C CA . TYR A 1 88 ? 8.935 -3.208 -13.777 1.00 88.12 88 TYR A CA 1
ATOM 653 C C . TYR A 1 88 ? 9.404 -2.927 -15.208 1.00 88.12 88 TYR A C 1
ATOM 655 O O . TYR A 1 88 ? 10.362 -3.535 -15.681 1.00 88.12 88 TYR A O 1
ATOM 663 N N . THR A 1 89 ? 8.775 -1.956 -15.870 1.00 86.12 89 THR A N 1
ATOM 664 C CA . THR A 1 89 ? 9.126 -1.540 -17.233 1.00 86.12 89 THR A CA 1
ATOM 665 C C . THR A 1 89 ? 10.540 -0.970 -17.272 1.00 86.12 89 THR A C 1
ATOM 667 O O . THR A 1 89 ? 11.348 -1.402 -18.089 1.00 86.12 89 THR A O 1
ATOM 670 N N . LYS A 1 90 ? 10.898 -0.083 -16.331 1.00 83.19 90 LYS A N 1
ATOM 671 C CA . LYS A 1 90 ? 12.267 0.443 -16.200 1.00 83.19 90 LYS A CA 1
ATOM 672 C C . LYS A 1 90 ? 13.286 -0.682 -16.002 1.00 83.19 90 LYS A C 1
ATOM 674 O O . LYS A 1 90 ? 14.328 -0.675 -16.652 1.00 83.19 90 LYS A O 1
ATOM 679 N N . ALA A 1 91 ? 12.987 -1.659 -15.146 1.00 80.06 91 ALA A N 1
ATOM 680 C CA . ALA A 1 91 ? 13.870 -2.797 -14.899 1.00 80.06 91 ALA A CA 1
ATOM 681 C C . ALA A 1 91 ? 14.077 -3.686 -16.142 1.00 80.06 91 ALA A C 1
ATOM 683 O O . ALA A 1 91 ? 15.166 -4.233 -16.313 1.00 80.06 91 ALA A O 1
ATOM 684 N N . ILE A 1 92 ? 13.067 -3.819 -17.011 1.00 77.94 92 ILE A N 1
ATOM 685 C CA . ILE A 1 92 ? 13.177 -4.540 -18.290 1.00 77.94 92 ILE A CA 1
ATOM 686 C C . ILE A 1 92 ? 13.947 -3.717 -19.327 1.00 77.94 92 ILE A C 1
ATOM 688 O O . ILE A 1 92 ? 14.890 -4.233 -19.919 1.00 77.94 92 ILE A O 1
ATOM 692 N N . LEU A 1 93 ? 13.595 -2.444 -19.521 1.00 70.62 93 LEU A N 1
ATOM 693 C CA . LEU A 1 93 ? 14.218 -1.574 -20.528 1.00 70.62 93 LEU A CA 1
ATOM 694 C C . LEU A 1 93 ? 15.712 -1.350 -20.269 1.00 70.62 93 LEU A C 1
ATOM 696 O O . LEU A 1 93 ? 16.520 -1.347 -21.197 1.00 70.62 93 LEU A O 1
ATOM 700 N N . LEU A 1 94 ? 16.112 -1.248 -18.996 1.00 67.44 94 LEU A N 1
ATOM 701 C CA . LEU A 1 94 ? 17.528 -1.204 -18.617 1.00 67.44 94 LEU A CA 1
ATOM 702 C C . LEU A 1 94 ? 18.300 -2.461 -19.056 1.00 67.44 94 LEU A C 1
ATOM 704 O O . LEU A 1 94 ? 19.514 -2.388 -19.225 1.00 67.44 94 LEU A O 1
ATOM 708 N N . ARG A 1 95 ? 17.626 -3.602 -19.258 1.00 66.69 95 ARG A N 1
ATOM 709 C CA . ARG A 1 95 ? 18.241 -4.831 -19.783 1.00 66.69 95 ARG A CA 1
ATOM 710 C C . ARG A 1 95 ? 18.263 -4.879 -21.311 1.00 66.69 95 ARG A C 1
ATOM 712 O O . ARG A 1 95 ? 19.138 -5.547 -21.853 1.00 66.69 95 ARG A O 1
ATOM 719 N N . SER A 1 96 ? 17.336 -4.205 -21.998 1.00 66.38 96 SER A N 1
ATOM 720 C CA . SER A 1 96 ? 17.245 -4.216 -23.467 1.00 66.38 96 SER A CA 1
ATOM 721 C C . SER A 1 96 ? 17.967 -3.052 -24.162 1.00 66.38 96 SER A C 1
ATOM 723 O O . SER A 1 96 ? 18.052 -3.054 -25.385 1.00 66.38 96 SER A O 1
ATOM 725 N N . ASN A 1 97 ? 18.540 -2.087 -23.422 1.00 60.34 97 ASN A N 1
ATOM 726 C CA . ASN A 1 97 ? 19.121 -0.840 -23.965 1.00 60.34 97 ASN A CA 1
ATOM 727 C C . ASN A 1 97 ? 18.126 0.008 -24.789 1.00 60.34 97 ASN A C 1
ATOM 729 O O . ASN A 1 97 ? 18.525 0.931 -25.505 1.00 60.34 97 ASN A O 1
ATOM 733 N N . GLU A 1 98 ? 16.828 -0.259 -24.671 1.00 60.12 98 GLU A N 1
ATOM 734 C CA . GLU A 1 98 ? 15.779 0.464 -25.383 1.00 60.12 98 GLU A CA 1
ATOM 735 C C . GLU A 1 98 ? 15.306 1.661 -24.549 1.00 60.12 98 GLU A C 1
ATOM 737 O O . GLU A 1 98 ? 14.970 1.544 -23.370 1.00 60.12 98 GLU A O 1
ATOM 742 N N . ARG A 1 99 ? 15.271 2.848 -25.163 1.00 55.19 99 ARG A N 1
ATOM 743 C CA . ARG A 1 99 ? 14.652 4.047 -24.579 1.00 55.19 99 ARG A CA 1
ATOM 744 C C . ARG A 1 99 ? 13.197 4.136 -25.024 1.00 55.19 99 ARG A C 1
ATOM 746 O O . ARG A 1 99 ? 12.858 4.976 -25.854 1.00 55.19 99 ARG A O 1
ATOM 753 N N . GLU A 1 100 ? 12.337 3.279 -24.492 1.00 57.91 100 GLU A N 1
ATOM 754 C CA . GLU A 1 100 ? 10.901 3.553 -24.558 1.00 57.91 100 GLU A CA 1
ATOM 755 C C . GLU A 1 100 ? 10.511 4.665 -23.576 1.00 57.91 100 GLU A C 1
ATOM 757 O O . GLU A 1 100 ? 11.198 4.931 -22.583 1.00 57.91 100 GLU A O 1
ATOM 762 N N . ALA A 1 101 ? 9.412 5.353 -23.889 1.00 58.12 101 ALA A N 1
ATOM 763 C CA . ALA A 1 101 ? 8.878 6.432 -23.075 1.00 58.12 101 ALA A CA 1
ATOM 764 C C . ALA A 1 101 ? 8.365 5.874 -21.740 1.00 58.12 101 ALA A C 1
ATOM 766 O O . ALA A 1 101 ? 7.243 5.380 -21.646 1.00 58.12 101 ALA A O 1
ATOM 767 N N . LEU A 1 102 ? 9.200 5.957 -20.701 1.00 66.00 102 LEU A N 1
ATOM 768 C CA . LEU A 1 102 ? 8.767 5.755 -19.322 1.00 66.00 102 LEU A CA 1
ATOM 769 C C . LEU A 1 102 ? 7.601 6.702 -19.016 1.00 66.00 102 LEU A C 1
ATOM 771 O O . LEU A 1 102 ? 7.602 7.860 -19.444 1.00 66.00 102 LEU A O 1
ATOM 775 N N . GLU A 1 103 ? 6.616 6.210 -18.265 1.00 70.88 103 GLU A N 1
ATOM 776 C CA . GLU A 1 103 ? 5.506 7.041 -17.803 1.00 70.88 103 GLU A CA 1
ATOM 777 C C . GLU A 1 103 ? 6.033 8.275 -17.059 1.00 70.88 103 GLU A C 1
ATOM 779 O O . GLU A 1 103 ? 6.956 8.178 -16.247 1.00 70.88 103 GLU A O 1
ATOM 784 N N . ASP A 1 104 ? 5.434 9.438 -17.334 1.00 81.94 104 ASP A N 1
ATOM 785 C CA . ASP A 1 104 ? 5.779 10.689 -16.661 1.00 81.94 104 ASP A CA 1
ATOM 786 C C . ASP A 1 104 ? 5.603 10.514 -15.137 1.00 81.94 104 ASP A C 1
ATOM 788 O O . ASP A 1 104 ? 4.478 10.263 -14.685 1.00 81.94 104 ASP A O 1
ATOM 792 N N . PRO A 1 105 ? 6.668 10.677 -14.321 1.00 83.12 105 PRO A N 1
ATOM 793 C CA . PRO A 1 105 ? 6.600 10.527 -12.866 1.00 83.12 105 PRO A CA 1
ATOM 794 C C . PRO A 1 105 ? 5.502 11.369 -12.203 1.00 83.12 105 PRO A C 1
ATOM 796 O O . PRO A 1 105 ? 4.976 10.997 -11.152 1.00 83.12 105 PRO A O 1
ATOM 799 N N . ARG A 1 106 ? 5.096 12.484 -12.830 1.00 87.19 106 ARG A N 1
ATOM 800 C CA . ARG A 1 106 ? 3.993 13.336 -12.359 1.00 87.19 106 ARG A CA 1
ATOM 801 C C . ARG A 1 106 ? 2.649 12.610 -12.333 1.00 87.19 106 ARG A C 1
ATOM 803 O O . ARG A 1 106 ? 1.804 12.942 -11.504 1.00 87.19 106 ARG A O 1
ATOM 810 N N . VAL A 1 107 ? 2.443 11.617 -13.199 1.00 88.38 107 VAL A N 1
ATOM 811 C CA . VAL A 1 107 ? 1.222 10.799 -13.201 1.00 88.38 107 VAL A CA 1
ATOM 812 C C . VAL A 1 107 ? 1.157 9.958 -11.928 1.00 88.38 107 VAL A C 1
ATOM 814 O O . VAL A 1 107 ? 0.125 9.956 -11.260 1.00 88.38 107 VAL A O 1
ATOM 817 N N . MET A 1 108 ? 2.266 9.323 -11.535 1.00 89.25 108 MET A N 1
ATOM 818 C CA . MET A 1 108 ? 2.329 8.522 -10.305 1.00 89.25 108 MET A CA 1
ATOM 819 C C . MET A 1 108 ? 2.152 9.389 -9.058 1.00 89.25 108 MET A C 1
ATOM 821 O O . MET A 1 108 ? 1.352 9.056 -8.189 1.00 89.25 108 MET A O 1
ATOM 825 N N . LEU A 1 109 ? 2.789 10.564 -9.014 1.00 90.00 109 LEU A N 1
ATOM 826 C CA . LEU A 1 109 ? 2.598 11.533 -7.927 1.00 90.00 109 LEU A CA 1
ATOM 827 C C . LEU A 1 109 ? 1.154 12.034 -7.815 1.00 90.00 109 LEU A C 1
ATOM 829 O O . LEU A 1 109 ? 0.670 12.294 -6.711 1.00 90.00 109 LEU A O 1
ATOM 833 N N . ARG A 1 110 ? 0.442 12.161 -8.940 1.00 93.06 110 ARG A N 1
ATOM 834 C CA . ARG A 1 110 ? -0.984 12.503 -8.939 1.00 93.06 110 ARG A CA 1
ATOM 835 C C . ARG A 1 110 ? -1.831 11.377 -8.347 1.00 93.06 110 ARG A C 1
ATOM 837 O O . ARG A 1 110 ? -2.693 11.669 -7.522 1.00 93.06 110 ARG A O 1
ATOM 844 N N . HIS A 1 111 ? -1.580 10.119 -8.718 1.00 93.38 111 HIS A N 1
ATOM 845 C CA . HIS A 1 111 ? -2.273 8.978 -8.104 1.00 93.38 111 HIS A CA 1
ATOM 846 C C . HIS A 1 111 ? -1.965 8.872 -6.607 1.00 93.38 111 HIS A C 1
ATOM 848 O O . HIS A 1 111 ? -2.883 8.668 -5.817 1.00 93.38 111 HIS A O 1
ATOM 854 N N . HIS A 1 112 ? -0.716 9.122 -6.212 1.00 93.88 112 HIS A N 1
ATOM 855 C CA . HIS A 1 112 ? -0.307 9.159 -4.812 1.00 93.88 112 HIS A CA 1
ATOM 856 C C . HIS A 1 112 ? -1.037 10.253 -4.028 1.00 93.88 112 HIS A C 1
ATOM 858 O O . HIS A 1 112 ? -1.641 9.984 -2.993 1.00 93.88 112 HIS A O 1
ATOM 864 N N . SER A 1 113 ? -1.078 11.475 -4.566 1.00 95.38 113 SER A N 1
ATOM 865 C CA . SER A 1 113 ? -1.798 12.596 -3.948 1.00 95.38 113 SER A CA 1
ATOM 866 C C . SER A 1 113 ? -3.295 12.304 -3.811 1.00 95.38 113 SER A C 1
ATOM 868 O O . SER A 1 113 ? -3.895 12.602 -2.780 1.00 95.38 113 SER A O 1
ATOM 870 N N . ASN A 1 114 ? -3.903 11.693 -4.832 1.00 96.69 114 ASN A N 1
ATOM 871 C CA . ASN A 1 114 ? -5.303 11.281 -4.786 1.00 96.69 114 ASN A CA 1
ATOM 872 C C . ASN A 1 114 ? -5.548 10.212 -3.712 1.00 96.69 114 ASN A C 1
ATOM 874 O O . ASN A 1 114 ? -6.457 10.356 -2.901 1.00 96.69 114 ASN A O 1
ATOM 878 N N . SER A 1 115 ? -4.703 9.180 -3.657 1.00 96.44 115 SER A N 1
ATOM 879 C CA . SER A 1 115 ? -4.814 8.117 -2.658 1.00 96.44 115 SER A CA 1
ATOM 880 C C . SER A 1 115 ? -4.647 8.644 -1.231 1.00 96.44 115 SER A C 1
ATOM 882 O O . SER A 1 115 ? -5.447 8.303 -0.363 1.00 96.44 115 SER A O 1
ATOM 884 N N . LEU A 1 116 ? -3.705 9.566 -0.996 1.00 95.81 116 LEU A N 1
ATOM 885 C CA . LEU A 1 116 ? -3.568 10.248 0.293 1.00 95.81 116 LEU A CA 1
ATOM 886 C C . LEU A 1 116 ? -4.825 11.044 0.666 1.00 95.81 116 LEU A C 1
ATOM 888 O O . LEU A 1 116 ? -5.234 11.026 1.826 1.00 95.81 116 LEU A O 1
ATOM 892 N N . ASN A 1 117 ? -5.460 11.725 -0.290 1.00 97.88 117 ASN A N 1
ATOM 893 C CA . ASN A 1 117 ? -6.703 12.452 -0.030 1.00 97.88 117 ASN A CA 1
ATOM 894 C C . ASN A 1 117 ? -7.848 11.503 0.354 1.00 97.88 117 ASN A C 1
ATOM 896 O O . ASN A 1 117 ? -8.524 11.753 1.353 1.00 97.88 117 ASN A O 1
ATOM 900 N N . CYS A 1 118 ? -8.032 10.404 -0.382 1.00 97.75 118 CYS A N 1
ATOM 901 C CA . CYS A 1 118 ? -9.039 9.389 -0.064 1.00 97.75 118 CYS A CA 1
ATOM 902 C C . CYS A 1 118 ? -8.772 8.732 1.299 1.00 97.75 118 CYS A C 1
ATOM 904 O O . CYS A 1 118 ? -9.692 8.577 2.098 1.00 97.75 118 CYS A O 1
ATOM 906 N N . LEU A 1 119 ? -7.510 8.414 1.607 1.00 96.88 119 LEU A N 1
ATOM 907 C CA . LEU A 1 119 ? -7.124 7.856 2.901 1.00 96.88 119 LEU A CA 1
ATOM 908 C C . LEU A 1 119 ? -7.425 8.828 4.048 1.00 96.88 119 LEU A C 1
ATOM 910 O O . LEU A 1 119 ? -7.993 8.431 5.061 1.00 96.88 119 LEU A O 1
ATOM 914 N N . ARG A 1 120 ? -7.099 10.116 3.892 1.00 96.25 120 ARG A N 1
ATOM 915 C CA . ARG A 1 120 ? -7.419 11.134 4.905 1.00 96.25 120 ARG A CA 1
ATOM 916 C C . ARG A 1 120 ? -8.920 11.232 5.149 1.00 96.25 120 ARG A C 1
ATOM 918 O O . ARG A 1 120 ? -9.332 11.323 6.299 1.00 96.25 120 ARG A O 1
ATOM 925 N N . GLN A 1 121 ? -9.731 11.193 4.093 1.00 97.69 121 GLN A N 1
ATOM 926 C CA . GLN A 1 121 ? -11.189 11.177 4.228 1.00 97.69 121 GLN A CA 1
ATOM 927 C C . GLN A 1 121 ? -11.669 9.938 4.995 1.00 97.69 121 GLN A C 1
ATOM 929 O O . GLN A 1 121 ? -12.458 10.082 5.923 1.00 97.69 121 GLN A O 1
ATOM 934 N N . ALA A 1 122 ? -11.137 8.753 4.678 1.00 97.00 122 ALA A N 1
ATOM 935 C CA . ALA A 1 122 ? -11.465 7.514 5.382 1.00 97.00 122 ALA A CA 1
ATOM 936 C C . ALA A 1 122 ? -11.075 7.554 6.871 1.00 97.00 122 ALA A C 1
ATOM 938 O O . ALA A 1 122 ? -11.842 7.114 7.716 1.00 97.00 122 ALA A O 1
ATOM 939 N N . ILE A 1 123 ? -9.924 8.134 7.219 1.00 96.06 123 ILE A N 1
ATOM 940 C CA . ILE A 1 123 ? -9.480 8.269 8.620 1.00 96.06 123 ILE A CA 1
ATOM 941 C C . ILE A 1 123 ? -10.359 9.251 9.414 1.00 96.06 123 ILE A C 1
ATOM 943 O O . ILE A 1 123 ? -10.488 9.124 10.631 1.00 96.06 123 ILE A O 1
ATOM 947 N N . HIS A 1 124 ? -10.969 10.237 8.752 1.00 95.94 124 HIS A N 1
ATOM 948 C CA . HIS A 1 124 ? -11.885 11.179 9.398 1.00 95.94 124 HIS A CA 1
ATOM 949 C C . HIS A 1 124 ? -13.316 10.641 9.557 1.00 95.94 124 HIS A C 1
ATOM 951 O O . HIS A 1 124 ? -14.092 11.222 10.317 1.00 95.94 124 HIS A O 1
ATOM 957 N N . ASP A 1 125 ? -13.663 9.542 8.888 1.00 96.62 125 ASP A N 1
ATOM 958 C CA . ASP A 1 125 ? -14.926 8.836 9.081 1.00 96.62 125 ASP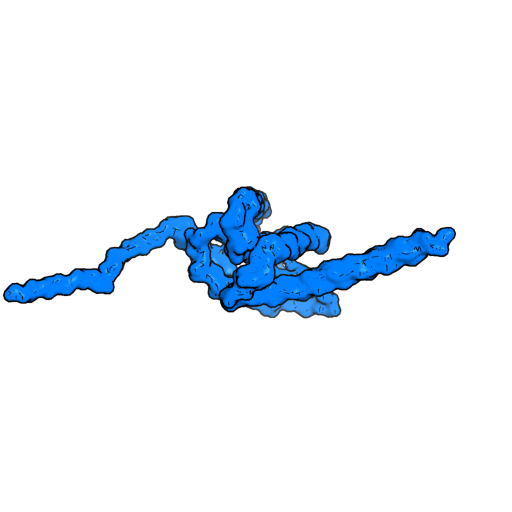 A CA 1
ATOM 959 C C . ASP A 1 125 ? -14.764 7.753 10.171 1.00 96.62 125 ASP A C 1
ATOM 961 O O . ASP A 1 125 ? -13.930 6.861 10.021 1.00 96.62 125 ASP A O 1
ATOM 965 N N . PRO A 1 126 ? -15.546 7.771 11.268 1.00 94.81 126 PRO A N 1
ATOM 966 C CA . PRO A 1 126 ? -15.361 6.837 12.384 1.00 94.81 126 PRO A CA 1
ATOM 967 C C . PRO A 1 126 ? -15.519 5.351 12.034 1.00 94.81 126 PRO A C 1
ATOM 969 O O . PRO A 1 126 ? -14.968 4.501 12.732 1.00 94.81 126 PRO A O 1
ATOM 972 N N . VAL A 1 127 ? -16.297 5.023 10.999 1.00 95.19 127 VAL A N 1
ATOM 973 C CA . VAL A 1 127 ? -16.514 3.641 10.556 1.00 95.19 127 VAL A CA 1
ATOM 974 C C . VAL A 1 127 ? -15.360 3.206 9.662 1.00 95.19 127 VAL A C 1
ATOM 976 O O . VAL A 1 127 ? -14.782 2.140 9.870 1.00 95.19 127 VAL A O 1
ATOM 979 N N . GLN A 1 128 ? -14.983 4.048 8.701 1.00 96.25 128 GLN A N 1
ATOM 980 C CA . GLN A 1 128 ? -13.891 3.755 7.775 1.00 96.25 128 GLN A CA 1
ATOM 981 C C . GLN A 1 128 ? -12.528 3.769 8.476 1.00 96.25 128 GLN A C 1
ATOM 983 O O . GLN A 1 128 ? -11.668 2.958 8.138 1.00 96.25 128 GLN A O 1
ATOM 988 N N . ALA A 1 129 ? -12.330 4.602 9.499 1.00 94.69 129 ALA A N 1
ATOM 989 C CA . ALA A 1 129 ? -11.077 4.690 10.252 1.00 94.69 129 ALA A CA 1
ATOM 990 C C . ALA A 1 129 ? -10.665 3.365 10.917 1.00 94.69 129 ALA A C 1
ATOM 992 O O . ALA A 1 129 ? -9.481 3.134 11.162 1.00 94.69 129 ALA A O 1
ATOM 993 N N . VAL A 1 130 ? -11.630 2.482 11.198 1.00 95.31 130 VAL A N 1
ATOM 994 C CA . VAL A 1 130 ? -11.401 1.156 11.795 1.00 95.31 130 VAL A CA 1
ATOM 995 C C . VAL A 1 130 ? -11.638 0.003 10.813 1.00 95.31 130 VAL A C 1
ATOM 997 O O . VAL A 1 130 ? -11.622 -1.162 11.222 1.00 95.31 130 VAL A O 1
ATOM 1000 N N . ALA A 1 131 ? -11.857 0.302 9.532 1.00 95.38 131 ALA A N 1
ATOM 1001 C CA . ALA A 1 131 ? -12.035 -0.692 8.480 1.00 95.38 131 ALA A CA 1
ATOM 1002 C C . ALA A 1 131 ? -10.694 -1.334 8.082 1.00 95.38 131 ALA A C 1
ATOM 1004 O O . ALA A 1 131 ? -9.636 -0.696 8.132 1.00 95.38 131 ALA A O 1
ATOM 1005 N N . VAL A 1 132 ? -10.725 -2.606 7.666 1.00 95.25 132 VAL A N 1
ATOM 1006 C CA . VAL A 1 132 ? -9.513 -3.306 7.198 1.00 95.25 132 VAL A CA 1
ATOM 1007 C C . VAL A 1 132 ? -8.996 -2.705 5.897 1.00 95.25 132 VAL A C 1
ATOM 1009 O O . VAL A 1 132 ? -7.791 -2.642 5.674 1.00 95.25 132 VAL A O 1
ATOM 1012 N N . GLU A 1 133 ? -9.900 -2.192 5.071 1.00 96.00 133 GLU A N 1
ATOM 1013 C CA . GLU A 1 133 ? -9.614 -1.575 3.787 1.00 96.00 133 GLU A CA 1
ATOM 1014 C C . GLU A 1 133 ? -8.770 -0.304 3.960 1.00 96.00 133 GLU A C 1
ATOM 1016 O O . GLU A 1 133 ? -7.803 -0.115 3.229 1.00 96.00 133 GLU A O 1
ATOM 1021 N N . THR A 1 134 ? -9.046 0.512 4.982 1.00 96.12 134 THR A N 1
ATOM 1022 C CA . THR A 1 134 ? -8.249 1.706 5.330 1.00 96.12 134 THR A CA 1
ATOM 1023 C C . THR A 1 134 ? -6.844 1.337 5.808 1.00 96.12 134 THR A C 1
ATOM 1025 O O . THR A 1 134 ? -5.854 1.965 5.416 1.00 96.12 134 THR A O 1
ATOM 1028 N N . LEU A 1 135 ? -6.729 0.285 6.626 1.00 95.38 135 LEU A N 1
ATOM 1029 C CA . LEU A 1 135 ? -5.430 -0.234 7.058 1.00 95.38 135 LEU A CA 1
ATOM 1030 C C . LEU A 1 135 ? -4.631 -0.774 5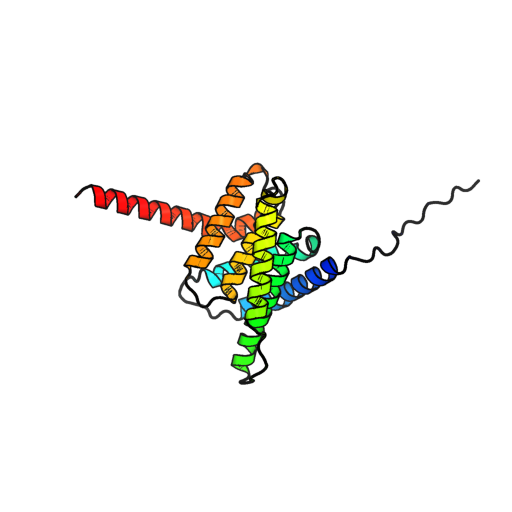.862 1.00 95.38 135 LEU A C 1
ATOM 1032 O O . LEU A 1 135 ? -3.453 -0.452 5.709 1.00 95.38 135 LEU A O 1
ATOM 1036 N N . CYS A 1 136 ? -5.284 -1.533 4.980 1.00 95.75 136 CYS A N 1
ATOM 1037 C CA . CYS A 1 136 ? -4.666 -2.068 3.773 1.00 95.75 136 CYS A CA 1
ATOM 1038 C C . CYS A 1 136 ? -4.243 -0.948 2.817 1.00 95.75 136 CYS A C 1
ATOM 1040 O O . CYS A 1 136 ? -3.111 -0.962 2.344 1.00 95.75 136 CYS A O 1
ATOM 1042 N N . ALA A 1 137 ? -5.077 0.073 2.604 1.00 96.12 137 ALA A N 1
ATOM 1043 C CA . ALA A 1 137 ? -4.734 1.237 1.788 1.00 96.12 137 ALA A CA 1
ATOM 1044 C C . ALA A 1 137 ? -3.454 1.923 2.293 1.00 96.12 137 ALA A C 1
ATOM 1046 O O . ALA A 1 137 ? -2.558 2.240 1.511 1.00 96.12 137 ALA A O 1
ATOM 1047 N N . THR A 1 138 ? -3.323 2.077 3.614 1.00 94.69 138 THR A N 1
ATOM 1048 C CA . THR A 1 138 ? -2.115 2.635 4.242 1.00 94.69 138 THR A CA 1
ATOM 1049 C C . THR A 1 138 ? -0.888 1.745 4.003 1.00 94.69 138 THR A C 1
ATOM 1051 O O . THR A 1 138 ? 0.190 2.252 3.689 1.00 94.69 138 THR A O 1
ATOM 1054 N N . ALA A 1 139 ? -1.046 0.421 4.090 1.00 94.12 139 ALA A N 1
ATOM 1055 C CA . ALA A 1 139 ? 0.022 -0.537 3.807 1.00 94.12 139 ALA A CA 1
ATOM 1056 C C . ALA A 1 139 ? 0.454 -0.526 2.327 1.00 94.12 139 ALA A C 1
ATOM 1058 O O . ALA A 1 139 ? 1.652 -0.498 2.037 1.00 94.12 139 ALA A O 1
ATOM 1059 N N . LEU A 1 140 ? -0.494 -0.444 1.386 1.00 95.00 140 LEU A N 1
ATOM 1060 C CA . LEU A 1 140 ? -0.202 -0.315 -0.046 1.00 95.00 140 LEU A CA 1
ATOM 1061 C C . LEU A 1 140 ? 0.532 0.996 -0.366 1.00 95.00 140 LEU A C 1
ATOM 1063 O O . LEU A 1 140 ? 1.455 0.991 -1.180 1.00 95.00 140 LEU A O 1
ATOM 1067 N N . LEU A 1 141 ? 0.187 2.101 0.305 1.00 92.62 141 LEU A N 1
ATOM 1068 C CA . LEU A 1 141 ? 0.919 3.368 0.192 1.00 92.62 141 LEU A CA 1
ATOM 1069 C C . LEU A 1 141 ? 2.341 3.283 0.764 1.00 92.62 141 LEU A C 1
ATOM 1071 O O . LEU A 1 141 ? 3.279 3.803 0.163 1.00 92.62 141 LEU A O 1
ATOM 1075 N N . SER A 1 142 ? 2.540 2.549 1.862 1.00 90.31 142 SER A N 1
ATOM 1076 C CA . SER A 1 142 ? 3.889 2.239 2.356 1.00 90.31 142 SER A CA 1
ATOM 1077 C C . SER A 1 142 ? 4.702 1.452 1.315 1.00 90.31 142 SER A C 1
ATOM 1079 O O . SER A 1 142 ? 5.887 1.719 1.106 1.00 90.31 142 SER A O 1
ATOM 1081 N N . CYS A 1 143 ? 4.056 0.521 0.605 1.00 91.81 143 CYS A N 1
ATOM 1082 C CA . CYS A 1 143 ? 4.676 -0.228 -0.485 1.00 91.81 143 CYS A CA 1
ATOM 1083 C C . CYS A 1 143 ? 4.985 0.645 -1.709 1.00 91.81 143 CYS A C 1
ATOM 1085 O O . CYS A 1 143 ? 6.042 0.478 -2.318 1.00 91.81 143 CYS A O 1
ATOM 1087 N N . PHE A 1 144 ? 4.127 1.608 -2.051 1.00 92.31 144 PHE A N 1
ATOM 1088 C CA . PHE A 1 144 ? 4.367 2.553 -3.146 1.00 92.31 144 PHE A CA 1
ATOM 1089 C C . PHE A 1 144 ? 5.726 3.260 -3.001 1.00 92.31 144 PHE A C 1
ATOM 1091 O O . PHE A 1 144 ? 6.506 3.292 -3.955 1.00 92.31 144 PHE A O 1
ATOM 1098 N N . GLU A 1 145 ? 6.069 3.721 -1.795 1.00 88.62 145 GLU A N 1
ATOM 1099 C CA . GLU A 1 145 ? 7.354 4.379 -1.513 1.00 88.62 145 GLU A CA 1
ATOM 1100 C C . GLU A 1 145 ? 8.562 3.466 -1.789 1.00 88.62 145 GLU A C 1
ATOM 1102 O O . GLU A 1 145 ? 9.642 3.939 -2.135 1.00 88.62 145 GLU A O 1
ATOM 1107 N N . SER A 1 146 ? 8.395 2.141 -1.691 1.00 87.81 146 SER A N 1
ATOM 1108 C CA . SER A 1 146 ? 9.448 1.164 -2.012 1.00 87.81 146 SER A CA 1
ATOM 1109 C C . SER A 1 146 ? 9.738 1.022 -3.514 1.00 87.81 146 SER A C 1
ATOM 1111 O O . SER A 1 146 ? 10.772 0.456 -3.885 1.00 87.81 146 SER A O 1
ATOM 1113 N N . PHE A 1 147 ? 8.836 1.515 -4.367 1.00 87.50 147 PHE A N 1
ATOM 1114 C CA . PHE A 1 147 ? 8.958 1.503 -5.826 1.00 87.50 147 PHE A CA 1
ATOM 1115 C C . PHE A 1 147 ? 9.270 2.874 -6.414 1.00 87.50 147 PHE A C 1
ATOM 1117 O O . PHE A 1 147 ? 10.017 2.959 -7.387 1.00 87.50 147 PHE A O 1
ATOM 1124 N N . PHE A 1 148 ? 8.664 3.925 -5.862 1.00 84.12 148 PHE A N 1
ATOM 1125 C CA . PHE A 1 148 ? 8.733 5.269 -6.426 1.00 84.12 148 PHE A CA 1
ATOM 1126 C C . PHE A 1 148 ? 9.992 6.035 -6.003 1.00 84.12 148 PHE A C 1
ATOM 1128 O O . PHE A 1 148 ? 10.528 6.818 -6.784 1.00 84.12 148 PHE A O 1
ATOM 1135 N N . SER A 1 149 ? 10.451 5.832 -4.768 1.00 68.06 149 SER A N 1
ATOM 1136 C CA . SER A 1 149 ? 11.456 6.690 -4.151 1.00 68.06 149 SER A CA 1
ATOM 1137 C C . SER A 1 149 ? 12.854 6.072 -4.191 1.00 68.06 149 SER A C 1
ATOM 1139 O O . SER A 1 149 ? 13.073 4.955 -3.723 1.00 68.06 149 SER A O 1
ATOM 1141 N N . ASP A 1 150 ? 13.831 6.857 -4.650 1.00 63.88 150 ASP A N 1
ATOM 1142 C CA . ASP A 1 150 ? 15.252 6.649 -4.341 1.00 63.88 150 ASP A CA 1
ATOM 1143 C C . ASP A 1 150 ? 15.616 7.221 -2.949 1.00 63.88 150 ASP A C 1
ATOM 1145 O O . ASP A 1 150 ? 16.776 7.180 -2.559 1.00 63.88 150 ASP A O 1
ATOM 1149 N N . GLY A 1 151 ? 14.638 7.759 -2.203 1.00 58.16 151 GLY A N 1
ATOM 1150 C CA . GLY A 1 151 ? 14.801 8.572 -0.989 1.00 58.16 151 GLY A CA 1
ATOM 1151 C C . GLY A 1 151 ? 15.351 7.845 0.241 1.00 58.16 151 GLY A C 1
ATOM 1152 O O . GLY A 1 151 ? 16.011 6.822 0.145 1.00 58.16 151 GLY A O 1
ATOM 1153 N N . THR A 1 152 ? 15.129 8.373 1.437 1.00 62.81 152 THR A N 1
ATOM 1154 C CA . THR A 1 152 ? 15.594 7.740 2.682 1.00 62.81 152 THR A CA 1
ATOM 1155 C C . THR A 1 152 ? 14.530 6.794 3.239 1.00 62.81 152 THR A C 1
ATOM 1157 O O . THR A 1 152 ? 13.344 6.911 2.926 1.00 62.81 152 THR A O 1
ATOM 1160 N N . ASP A 1 153 ? 14.932 5.868 4.109 1.00 70.75 153 ASP A N 1
ATOM 1161 C CA . ASP A 1 153 ? 14.010 4.974 4.830 1.00 70.75 153 ASP A CA 1
ATOM 1162 C C . ASP A 1 153 ? 13.006 5.737 5.728 1.00 70.75 153 ASP A C 1
ATOM 1164 O O . ASP A 1 153 ? 12.032 5.168 6.217 1.00 70.75 153 ASP A O 1
ATOM 1168 N N . GLU A 1 154 ? 13.194 7.046 5.916 1.00 72.88 154 GLU A N 1
ATOM 1169 C CA . GLU A 1 154 ? 12.377 7.927 6.755 1.00 72.88 154 GLU A CA 1
ATOM 1170 C C . GLU A 1 154 ? 10.927 8.077 6.269 1.00 72.88 154 GLU A C 1
ATOM 1172 O O . GLU A 1 154 ? 9.997 7.974 7.070 1.00 72.88 154 GLU A O 1
ATOM 1177 N N . ASN A 1 155 ? 10.695 8.229 4.960 1.00 71.44 155 ASN A N 1
ATOM 1178 C CA . ASN A 1 155 ? 9.328 8.304 4.421 1.00 71.44 155 ASN A CA 1
ATOM 1179 C C . ASN A 1 155 ? 8.551 7.008 4.676 1.00 71.44 155 ASN A C 1
ATOM 1181 O O . ASN A 1 155 ? 7.360 7.028 4.988 1.00 71.44 155 ASN A O 1
ATOM 1185 N N . GLN A 1 156 ? 9.243 5.870 4.607 1.00 74.75 156 GLN A N 1
ATOM 1186 C CA . GLN A 1 156 ? 8.644 4.572 4.891 1.00 74.75 156 GLN A CA 1
ATOM 1187 C C . GLN A 1 156 ? 8.306 4.435 6.374 1.00 74.75 156 GLN A C 1
ATOM 1189 O O . GLN A 1 156 ? 7.238 3.922 6.705 1.00 74.75 156 GLN A O 1
ATOM 1194 N N . LEU A 1 157 ? 9.156 4.960 7.263 1.00 76.25 157 LEU A N 1
ATOM 1195 C CA . LEU A 1 157 ? 8.876 5.001 8.699 1.00 76.25 157 LEU A CA 1
ATOM 1196 C C . LEU A 1 157 ? 7.611 5.806 9.028 1.00 76.25 157 LEU A C 1
ATOM 1198 O O . LEU A 1 157 ? 6.858 5.391 9.905 1.00 76.25 157 LEU A O 1
ATOM 1202 N N . HIS A 1 158 ? 7.317 6.899 8.316 1.00 80.19 158 HIS A N 1
ATOM 1203 C CA . HIS A 1 158 ? 6.073 7.649 8.536 1.00 80.19 158 HIS A CA 1
ATOM 1204 C C . HIS A 1 158 ? 4.819 6.816 8.248 1.00 80.19 158 HIS A C 1
ATOM 1206 O O . HIS A 1 158 ? 3.892 6.808 9.060 1.00 80.19 158 HIS A O 1
ATOM 1212 N N . HIS A 1 159 ? 4.798 6.071 7.139 1.00 81.19 159 HIS A N 1
ATOM 1213 C CA . HIS A 1 159 ? 3.687 5.163 6.850 1.00 81.19 159 HIS A CA 1
ATOM 1214 C C . HIS A 1 159 ? 3.598 4.027 7.869 1.00 81.19 159 HIS A C 1
ATOM 1216 O O . HIS A 1 159 ? 2.498 3.683 8.289 1.00 81.19 159 HIS A O 1
ATOM 1222 N N . GLN A 1 160 ? 4.735 3.494 8.319 1.00 85.38 160 GLN A N 1
ATOM 1223 C CA . GLN A 1 160 ? 4.768 2.450 9.344 1.00 85.38 160 GLN A CA 1
ATOM 1224 C C . GLN A 1 160 ? 4.215 2.932 10.689 1.00 85.38 160 GLN A C 1
ATOM 1226 O O . GLN A 1 160 ? 3.402 2.238 11.296 1.00 85.38 160 GLN A O 1
ATOM 1231 N N . ASN A 1 161 ? 4.546 4.155 11.108 1.00 86.69 161 ASN A N 1
ATOM 1232 C CA . ASN A 1 161 ? 3.934 4.765 12.289 1.00 86.69 161 ASN A CA 1
ATOM 1233 C C . ASN A 1 161 ? 2.416 4.929 12.106 1.00 86.69 161 ASN A C 1
ATOM 1235 O O . ASN A 1 161 ? 1.649 4.637 13.017 1.00 86.69 161 ASN A O 1
ATOM 1239 N N . GLY A 1 162 ? 1.968 5.358 10.920 1.00 88.81 162 GLY A N 1
ATOM 1240 C CA . GLY A 1 162 ? 0.541 5.468 10.603 1.00 88.81 162 GLY A CA 1
ATOM 1241 C C . GLY A 1 162 ? -0.197 4.126 10.675 1.00 88.81 162 GLY A C 1
ATOM 1242 O O . GLY A 1 162 ? -1.289 4.057 11.232 1.00 88.81 162 GLY A O 1
ATOM 1243 N N . ILE A 1 163 ? 0.417 3.054 10.170 1.00 91.50 163 ILE A N 1
ATOM 1244 C CA . ILE A 1 163 ? -0.102 1.681 10.264 1.00 91.50 163 ILE A CA 1
ATOM 1245 C C . ILE A 1 163 ? -0.206 1.252 11.728 1.00 91.50 163 ILE A C 1
ATOM 1247 O O . ILE A 1 163 ? -1.259 0.771 12.142 1.00 91.50 163 ILE A O 1
ATOM 1251 N N . GLU A 1 164 ? 0.845 1.467 12.525 1.00 91.19 164 GLU A N 1
ATOM 1252 C CA . GLU A 1 164 ? 0.858 1.122 13.951 1.00 91.19 164 GLU A CA 1
ATOM 1253 C C . GLU A 1 164 ? -0.274 1.839 14.711 1.00 91.19 164 GLU A C 1
ATOM 1255 O O . GLU A 1 164 ? -1.016 1.212 15.472 1.00 91.19 164 GLU A O 1
ATOM 1260 N N . GLU A 1 165 ? -0.468 3.136 14.461 1.00 91.56 165 GLU A N 1
ATOM 1261 C CA . GLU A 1 165 ? -1.546 3.913 15.078 1.00 91.56 165 GLU A CA 1
ATOM 1262 C C . GLU A 1 165 ? -2.940 3.463 14.618 1.00 91.56 165 GLU A C 1
ATOM 1264 O O . GLU A 1 165 ? -3.840 3.328 15.450 1.00 91.56 165 GLU A O 1
ATOM 1269 N N . LEU A 1 166 ? -3.129 3.141 13.333 1.00 92.81 166 LEU A N 1
ATOM 1270 C CA . LEU A 1 166 ? -4.391 2.577 12.840 1.00 92.81 166 LEU A CA 1
ATOM 1271 C C . LEU A 1 166 ? -4.690 1.213 13.468 1.00 92.81 166 LEU A C 1
ATOM 1273 O O . LEU A 1 166 ? -5.831 0.949 13.845 1.00 92.81 166 LEU A O 1
ATOM 1277 N N . MET A 1 167 ? -3.680 0.357 13.644 1.00 93.31 167 MET A N 1
ATOM 1278 C CA . MET A 1 167 ? -3.851 -0.939 14.305 1.00 93.31 167 MET A CA 1
ATOM 1279 C C . MET A 1 167 ? -4.265 -0.781 15.772 1.00 93.31 167 MET A C 1
ATOM 1281 O O . MET A 1 167 ? -5.189 -1.462 16.227 1.00 93.31 167 MET A O 1
ATOM 1285 N N . LYS A 1 168 ? -3.642 0.154 16.502 1.00 91.69 168 LYS A N 1
ATOM 1286 C CA . LYS A 1 168 ? -4.037 0.495 17.879 1.00 91.69 168 LYS A CA 1
ATOM 1287 C C . LYS A 1 168 ? -5.461 1.042 17.932 1.00 91.69 168 LYS A C 1
ATOM 1289 O O . LYS A 1 168 ? -6.255 0.590 18.757 1.00 91.69 168 LYS A O 1
ATOM 1294 N N . HIS A 1 169 ? -5.794 1.979 17.043 1.00 92.81 169 HIS A N 1
ATOM 1295 C CA . HIS A 1 169 ? -7.116 2.601 16.980 1.00 92.81 169 HIS A CA 1
ATOM 1296 C C . HIS A 1 169 ? -8.221 1.586 16.657 1.00 92.81 169 HIS A C 1
ATOM 1298 O O . HIS A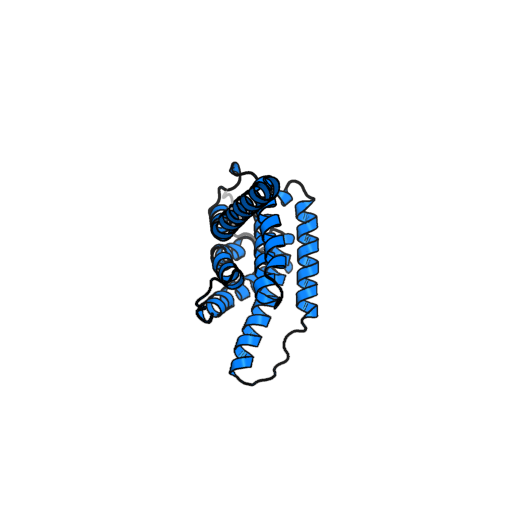 1 169 ? -9.289 1.596 17.274 1.00 92.81 169 HIS A O 1
ATOM 1304 N N . ARG A 1 170 ? -7.943 0.655 15.739 1.00 93.69 170 ARG A N 1
ATOM 1305 C CA . ARG A 1 170 ? -8.851 -0.427 15.353 1.00 93.69 170 ARG A CA 1
ATOM 1306 C C . ARG A 1 170 ? -9.108 -1.425 16.483 1.00 93.69 170 ARG A C 1
ATOM 1308 O O . ARG A 1 170 ? -10.208 -1.976 16.535 1.00 93.69 170 ARG A O 1
ATOM 1315 N N . GLN A 1 171 ? -8.167 -1.559 17.420 1.00 91.06 171 GLN A N 1
ATOM 1316 C CA . GLN A 1 171 ? -8.170 -2.488 18.554 1.00 91.06 171 GLN A CA 1
ATOM 1317 C C . GLN A 1 171 ? -8.064 -3.964 18.140 1.00 91.06 171 GLN A C 1
ATOM 1319 O O . GLN A 1 171 ? -8.608 -4.405 17.130 1.00 91.06 171 GLN A O 1
ATOM 1324 N N . THR A 1 172 ? -7.390 -4.761 18.971 1.00 89.88 172 THR A N 1
ATOM 1325 C CA . THR A 1 172 ? -7.030 -6.158 18.666 1.00 89.88 172 THR A CA 1
ATOM 1326 C C . THR A 1 172 ? -8.230 -7.074 18.412 1.00 89.88 172 THR A C 1
ATOM 1328 O O . THR A 1 172 ? -8.142 -7.974 17.586 1.00 89.88 172 THR A O 1
ATOM 1331 N N . HIS A 1 173 ? -9.374 -6.827 19.056 1.00 91.81 173 HIS A N 1
ATOM 1332 C CA . HIS A 1 173 ? -10.576 -7.659 18.916 1.00 91.81 173 HIS A CA 1
ATOM 1333 C C . HIS A 1 173 ? -11.222 -7.612 17.517 1.00 91.81 173 HIS A C 1
ATOM 1335 O O . HIS A 1 173 ? -12.102 -8.421 17.234 1.00 91.81 173 HIS A O 1
ATOM 1341 N N . ARG A 1 174 ? -10.823 -6.666 16.653 1.00 92.06 174 ARG A N 1
ATOM 1342 C CA . ARG A 1 174 ? -11.365 -6.513 15.291 1.00 92.06 174 ARG A CA 1
ATOM 1343 C C . ARG A 1 174 ? -10.555 -7.234 14.212 1.00 92.06 174 ARG A C 1
ATOM 1345 O O . ARG A 1 174 ? -10.995 -7.256 13.066 1.00 92.06 174 ARG A O 1
ATOM 1352 N N . PHE A 1 175 ? -9.412 -7.826 14.558 1.00 93.06 175 PHE A N 1
ATOM 1353 C CA . PHE A 1 175 ? -8.603 -8.628 13.638 1.00 93.06 175 PHE A CA 1
ATOM 1354 C C . PHE A 1 175 ? -9.070 -10.082 13.700 1.00 93.06 175 PHE A C 1
ATOM 1356 O O . PHE A 1 175 ? -8.621 -10.848 14.548 1.00 93.06 175 PHE A O 1
ATOM 1363 N N . THR A 1 176 ? -10.040 -10.436 12.856 1.00 94.12 176 THR A N 1
ATOM 1364 C CA . THR A 1 176 ? -10.750 -11.727 12.970 1.00 94.12 176 THR A CA 1
ATOM 1365 C C . THR A 1 176 ? -10.797 -12.519 11.673 1.00 94.12 176 THR A C 1
ATOM 1367 O O . THR A 1 176 ? -10.969 -13.736 11.710 1.00 94.12 176 THR A O 1
ATOM 1370 N N . THR A 1 177 ? -10.638 -11.858 10.527 1.00 92.19 177 THR A N 1
ATOM 1371 C CA . THR A 1 177 ? -10.625 -12.520 9.221 1.00 92.19 177 THR A CA 1
ATOM 1372 C C . THR A 1 177 ? -9.217 -12.974 8.842 1.00 92.19 177 THR A C 1
ATOM 1374 O O . THR A 1 177 ? -8.236 -12.451 9.362 1.00 92.19 177 THR A O 1
ATOM 1377 N N . SER A 1 178 ? -9.092 -13.915 7.901 1.00 91.06 178 SER A N 1
ATOM 1378 C CA . SER A 1 178 ? -7.775 -14.302 7.368 1.00 91.06 178 SER A CA 1
ATOM 1379 C C . SER A 1 178 ? -7.027 -13.099 6.794 1.00 91.06 178 SER A C 1
ATOM 1381 O O . SER A 1 178 ? -5.857 -12.918 7.087 1.00 91.06 178 SER A O 1
ATOM 1383 N N . PHE A 1 179 ? -7.730 -12.211 6.088 1.00 91.19 179 PHE A N 1
ATOM 1384 C CA . PHE A 1 179 ? -7.145 -10.987 5.547 1.00 91.19 179 PHE A CA 1
ATOM 1385 C C . PHE A 1 179 ? -6.599 -10.056 6.636 1.00 91.19 179 PHE A C 1
ATOM 1387 O O . PHE A 1 179 ? -5.522 -9.488 6.477 1.00 91.19 179 PHE A O 1
ATOM 1394 N N . ASP A 1 180 ? -7.317 -9.913 7.755 1.00 92.56 180 ASP A N 1
ATOM 1395 C CA . ASP A 1 180 ? -6.809 -9.150 8.896 1.00 92.56 180 ASP A CA 1
ATOM 1396 C C . ASP A 1 180 ? -5.485 -9.730 9.399 1.00 92.56 180 ASP A C 1
ATOM 1398 O O . ASP A 1 180 ? -4.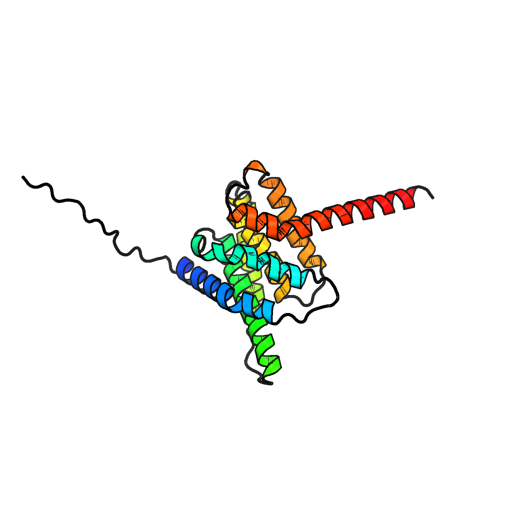557 -8.978 9.687 1.00 92.56 180 ASP A O 1
ATOM 1402 N N . LEU A 1 181 ? -5.406 -11.059 9.503 1.00 92.25 181 LEU A N 1
ATOM 1403 C CA . LEU A 1 181 ? -4.224 -11.760 9.992 1.00 92.25 181 LEU A CA 1
ATOM 1404 C C . LEU A 1 181 ? -3.059 -11.668 9.003 1.00 92.25 181 LEU A C 1
ATOM 1406 O O . LEU A 1 181 ? -1.962 -11.331 9.435 1.00 92.25 181 LEU A O 1
ATOM 1410 N N . ASP A 1 182 ? -3.300 -11.854 7.704 1.00 92.31 182 ASP A N 1
ATOM 1411 C CA . ASP A 1 182 ? -2.285 -11.706 6.651 1.00 92.31 182 ASP A CA 1
ATOM 1412 C C . ASP A 1 182 ? -1.704 -10.282 6.647 1.00 92.31 182 ASP A C 1
ATOM 1414 O O . ASP A 1 182 ? -0.499 -10.070 6.481 1.00 92.31 182 ASP A O 1
ATOM 1418 N N . LEU A 1 183 ? -2.561 -9.278 6.869 1.00 92.06 183 LEU A N 1
ATOM 1419 C CA . LEU A 1 183 ? -2.145 -7.883 6.950 1.00 92.06 183 LEU A CA 1
ATOM 1420 C C . LEU A 1 183 ? -1.322 -7.617 8.217 1.00 92.06 183 LEU A C 1
ATOM 1422 O O . LEU A 1 183 ? -0.293 -6.952 8.136 1.00 92.06 183 LEU A O 1
ATOM 1426 N N . VAL A 1 184 ? -1.726 -8.154 9.372 1.00 91.81 184 VAL A N 1
ATOM 1427 C CA . VAL A 1 184 ? -0.952 -8.063 10.625 1.00 91.81 184 VAL A CA 1
ATOM 1428 C C . VAL A 1 184 ? 0.400 -8.757 10.483 1.00 91.81 184 VAL A C 1
ATOM 1430 O O . VAL A 1 184 ? 1.421 -8.183 10.860 1.00 91.81 184 VAL A O 1
ATOM 1433 N N . GLU A 1 185 ? 0.427 -9.962 9.917 1.00 91.19 185 GLU A N 1
ATOM 1434 C CA . GLU A 1 185 ? 1.643 -10.740 9.685 1.00 91.19 185 GLU A CA 1
ATOM 1435 C C . GLU A 1 185 ? 2.614 -9.976 8.781 1.00 91.19 185 GLU A C 1
ATOM 1437 O O . GLU A 1 185 ? 3.786 -9.808 9.129 1.00 91.19 185 GLU A O 1
ATOM 1442 N N . GLY A 1 186 ? 2.107 -9.391 7.692 1.00 89.44 186 GLY A N 1
ATOM 1443 C CA . GLY A 1 186 ? 2.899 -8.557 6.792 1.00 89.44 186 GLY A CA 1
ATOM 1444 C C . GLY A 1 186 ? 3.487 -7.296 7.444 1.00 89.44 186 GLY A C 1
ATOM 1445 O O . GLY A 1 186 ? 4.471 -6.753 6.936 1.00 89.44 186 GLY A O 1
ATOM 1446 N N . GLN A 1 187 ? 2.928 -6.827 8.566 1.00 89.25 187 GLN A N 1
ATOM 1447 C CA . GLN A 1 187 ? 3.431 -5.660 9.306 1.00 89.25 187 GLN A CA 1
ATOM 1448 C C . GLN A 1 187 ? 4.234 -6.021 10.567 1.00 89.25 187 GLN A C 1
ATOM 1450 O O . GLN A 1 187 ? 4.967 -5.179 11.093 1.00 89.25 187 GLN A O 1
ATOM 1455 N N . ALA A 1 188 ? 4.152 -7.266 11.046 1.00 86.31 188 ALA A N 1
ATOM 1456 C CA . ALA A 1 188 ? 4.690 -7.683 12.340 1.00 86.31 188 ALA A CA 1
ATOM 1457 C C . ALA A 1 188 ? 6.187 -7.374 12.501 1.00 86.31 188 ALA A C 1
ATOM 1459 O O . ALA A 1 188 ? 6.609 -6.842 13.531 1.00 86.31 188 ALA A O 1
ATOM 1460 N N . GLY A 1 189 ? 6.991 -7.637 11.466 1.00 83.38 189 GLY A N 1
ATOM 1461 C CA . GLY A 1 189 ? 8.431 -7.363 11.492 1.00 83.38 189 GLY A CA 1
ATOM 1462 C C . GLY A 1 189 ? 8.769 -5.881 11.705 1.00 83.38 189 GLY A C 1
ATOM 1463 O O . GLY A 1 189 ? 9.749 -5.557 12.378 1.00 83.38 189 GLY A O 1
ATOM 1464 N N . TYR A 1 190 ? 7.946 -4.967 11.187 1.00 83.38 190 TYR A N 1
ATOM 1465 C CA . TYR A 1 190 ? 8.161 -3.527 11.341 1.00 83.38 190 TYR A CA 1
ATOM 1466 C C . TYR A 1 190 ? 7.755 -3.021 12.718 1.00 83.38 190 TYR A C 1
ATOM 1468 O O . TYR A 1 190 ? 8.478 -2.209 13.288 1.00 83.38 190 TYR A O 1
ATOM 1476 N N . ILE A 1 191 ? 6.657 -3.545 13.263 1.00 82.69 191 ILE A N 1
ATOM 1477 C CA . ILE A 1 191 ? 6.165 -3.210 14.605 1.00 82.69 191 ILE A CA 1
ATOM 1478 C C . ILE A 1 191 ? 7.170 -3.663 15.671 1.00 82.69 191 ILE A C 1
ATOM 1480 O O . ILE A 1 191 ? 7.524 -2.911 16.576 1.00 82.69 191 ILE A O 1
ATOM 1484 N N . VAL A 1 192 ? 7.696 -4.887 15.551 1.00 83.81 192 VAL A N 1
ATOM 1485 C CA . VAL A 1 192 ? 8.716 -5.392 16.486 1.00 83.81 192 VAL A CA 1
ATOM 1486 C C . VAL A 1 192 ? 9.973 -4.521 16.438 1.00 83.81 192 VAL A C 1
ATOM 1488 O O . VAL A 1 192 ? 10.511 -4.146 17.482 1.00 83.81 192 VAL A O 1
ATOM 1491 N N . ARG A 1 193 ? 10.417 -4.149 15.232 1.00 80.06 193 ARG A N 1
ATOM 1492 C CA . ARG A 1 193 ? 11.579 -3.277 15.042 1.00 80.06 193 ARG A CA 1
ATOM 1493 C C . ARG A 1 193 ? 11.348 -1.869 15.597 1.00 80.06 193 ARG A C 1
ATOM 1495 O O . ARG A 1 193 ? 12.220 -1.372 16.304 1.00 80.06 193 ARG A O 1
ATOM 1502 N N . SER A 1 194 ? 10.190 -1.246 15.346 1.00 78.12 194 SER A N 1
ATOM 1503 C CA . SER A 1 194 ? 9.879 0.104 15.850 1.00 78.12 194 SER A CA 1
ATOM 1504 C C . SER A 1 194 ? 9.937 0.153 17.382 1.00 78.12 194 SER A C 1
ATOM 1506 O O . SER A 1 194 ? 10.511 1.077 17.969 1.00 78.12 194 SER A O 1
ATOM 1508 N N . HIS A 1 195 ? 9.417 -0.884 18.043 1.00 79.69 195 HIS A N 1
ATOM 1509 C CA . HIS A 1 195 ? 9.488 -1.017 19.492 1.00 79.69 195 HIS A CA 1
ATOM 1510 C C . HIS A 1 195 ? 10.915 -1.238 19.997 1.00 79.69 195 HIS A C 1
ATOM 1512 O O . HIS A 1 195 ? 11.307 -0.597 20.977 1.00 79.69 195 HIS A O 1
ATOM 1518 N N . PHE A 1 196 ? 11.700 -2.091 19.336 1.00 81.75 196 PHE A N 1
ATOM 1519 C CA . PHE A 1 196 ? 13.098 -2.318 19.704 1.00 81.75 196 PHE A CA 1
ATOM 1520 C C . PHE A 1 196 ? 13.926 -1.025 19.608 1.00 81.75 196 PHE A C 1
ATOM 1522 O O . PHE A 1 196 ? 14.588 -0.645 20.575 1.00 81.75 196 PHE A O 1
ATOM 1529 N N . ASP A 1 197 ? 13.788 -0.277 18.509 1.00 79.25 197 ASP A N 1
ATOM 1530 C CA . ASP A 1 197 ? 14.459 1.013 18.305 1.00 79.25 197 ASP A CA 1
ATOM 1531 C C . ASP A 1 197 ? 14.060 2.045 19.377 1.00 79.25 197 ASP A C 1
ATOM 1533 O O . ASP A 1 197 ? 14.892 2.811 19.872 1.00 79.25 197 ASP A O 1
ATOM 1537 N N . SER A 1 198 ? 12.785 2.057 19.786 1.00 79.56 198 SER A N 1
ATOM 1538 C CA . SER A 1 198 ? 12.292 2.924 20.866 1.00 79.56 198 SER A CA 1
ATOM 1539 C C . SER A 1 198 ? 12.946 2.607 22.215 1.00 79.56 198 SER A C 1
ATOM 1541 O O . SER A 1 198 ? 13.256 3.522 22.984 1.00 79.56 198 SER A O 1
ATOM 1543 N N . ILE A 1 199 ? 13.168 1.323 22.514 1.00 82.94 199 ILE A N 1
ATOM 1544 C CA . ILE A 1 199 ? 13.822 0.879 23.752 1.00 82.94 199 ILE A CA 1
ATOM 1545 C C . ILE A 1 199 ? 15.289 1.313 23.763 1.00 82.94 199 ILE A C 1
ATOM 1547 O O . ILE A 1 199 ? 15.728 1.900 24.754 1.00 82.94 199 ILE A O 1
ATOM 1551 N N . LEU A 1 200 ? 16.019 1.090 22.665 1.00 80.94 200 LEU A N 1
ATOM 1552 C CA . LEU A 1 200 ? 17.428 1.478 22.553 1.00 80.94 200 LEU A CA 1
ATOM 1553 C C . LEU A 1 200 ? 17.61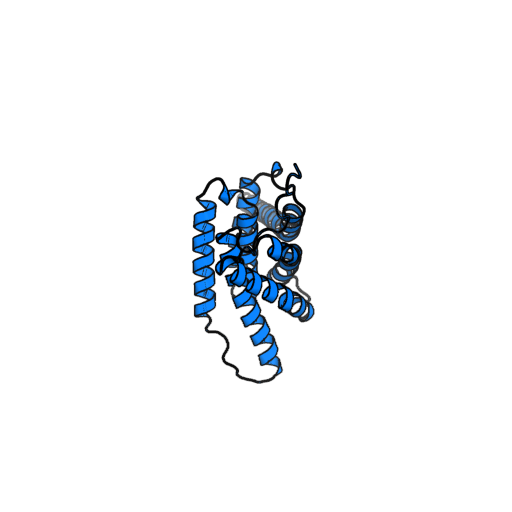9 2.987 22.749 1.00 80.94 200 LEU A C 1
ATOM 1555 O O . LEU A 1 200 ? 18.388 3.403 23.613 1.00 80.94 200 LEU A O 1
ATOM 1559 N N . ARG A 1 201 ? 16.817 3.816 22.063 1.00 80.06 201 ARG A N 1
ATOM 1560 C CA . ARG A 1 201 ? 16.875 5.284 22.210 1.00 80.06 201 ARG A CA 1
ATOM 1561 C C . ARG A 1 201 ? 16.603 5.755 23.640 1.00 80.06 201 ARG A C 1
ATOM 1563 O O . ARG A 1 201 ? 17.206 6.721 24.104 1.00 80.06 201 ARG A O 1
ATOM 1570 N N . LYS A 1 202 ? 15.687 5.095 24.356 1.00 77.44 202 LYS A N 1
ATOM 1571 C CA . LYS A 1 202 ? 15.404 5.397 25.771 1.00 77.44 202 LYS A CA 1
ATOM 1572 C C . LYS A 1 202 ? 16.553 4.982 26.693 1.00 77.44 202 LYS A C 1
ATOM 1574 O O . LYS A 1 202 ? 16.730 5.615 27.733 1.00 77.44 202 LYS A O 1
ATOM 1579 N N . GLY A 1 203 ? 17.302 3.939 26.336 1.00 71.50 203 GLY A N 1
ATOM 1580 C CA . GLY A 1 203 ? 18.528 3.533 27.024 1.00 71.50 203 GLY A CA 1
ATOM 1581 C C . GLY A 1 203 ? 19.619 4.597 26.909 1.00 71.50 203 GLY A C 1
ATOM 1582 O O . GLY A 1 203 ? 20.132 5.057 27.928 1.00 71.50 203 GLY A O 1
ATOM 1583 N N . ASP A 1 204 ? 19.876 5.079 25.694 1.00 70.62 204 ASP A N 1
ATOM 1584 C CA . ASP A 1 204 ? 20.903 6.097 25.428 1.00 70.62 204 ASP A CA 1
ATOM 1585 C C . ASP A 1 204 ? 20.600 7.435 26.123 1.00 70.62 204 ASP A C 1
ATOM 1587 O O . ASP A 1 204 ? 21.477 8.064 26.715 1.00 70.62 204 ASP A O 1
ATOM 1591 N N . GLN A 1 205 ? 19.329 7.853 26.139 1.00 68.38 205 GLN A N 1
ATOM 1592 C CA . GLN A 1 205 ? 18.906 9.076 26.833 1.00 68.38 205 GLN A CA 1
ATOM 1593 C C . GLN A 1 205 ? 18.989 8.988 28.362 1.00 68.38 205 GLN A C 1
ATOM 1595 O O . GLN A 1 205 ? 19.080 10.026 29.020 1.00 68.38 205 GLN A O 1
ATOM 1600 N N . LYS A 1 206 ? 18.915 7.784 28.944 1.00 64.50 206 LYS A N 1
ATOM 1601 C CA . LYS A 1 206 ? 19.133 7.590 30.384 1.00 64.50 206 LYS A CA 1
ATOM 1602 C C . LYS A 1 206 ? 20.616 7.670 30.730 1.00 64.50 206 LYS A C 1
ATOM 1604 O O . LYS A 1 206 ? 20.937 8.298 31.730 1.00 64.50 206 LYS A O 1
ATOM 1609 N N . ASN A 1 207 ? 21.485 7.116 29.886 1.00 59.81 207 ASN A N 1
ATOM 1610 C CA . ASN A 1 207 ? 22.933 7.150 30.096 1.00 59.81 207 ASN A CA 1
ATOM 1611 C C . ASN A 1 207 ? 23.502 8.577 29.980 1.00 59.81 207 ASN A C 1
ATOM 1613 O O . ASN A 1 207 ? 24.316 8.968 30.808 1.00 59.81 207 ASN A O 1
ATOM 1617 N N . ASN A 1 208 ? 22.986 9.399 29.059 1.00 58.44 208 ASN A N 1
ATOM 1618 C CA . ASN A 1 208 ? 23.395 10.806 28.895 1.00 58.44 208 ASN A CA 1
ATOM 1619 C C . ASN A 1 208 ? 22.860 11.781 29.968 1.00 58.44 208 ASN A C 1
ATOM 1621 O O . ASN A 1 208 ? 23.110 12.979 29.875 1.00 58.44 208 ASN A O 1
ATOM 1625 N N . LYS A 1 209 ? 22.072 11.317 30.947 1.00 56.75 209 LYS A N 1
ATOM 1626 C CA . LYS A 1 209 ? 21.564 12.145 32.063 1.00 56.75 209 LYS A CA 1
ATOM 1627 C C . LYS A 1 209 ? 22.249 11.842 33.400 1.00 56.75 209 LYS A C 1
ATOM 1629 O O . LYS A 1 209 ? 21.811 12.355 34.428 1.00 56.75 209 LYS A O 1
ATOM 1634 N N . THR A 1 210 ? 23.267 10.987 33.385 1.00 55.22 210 THR A N 1
ATOM 1635 C CA . THR A 1 210 ? 24.023 10.547 34.569 1.00 55.22 210 THR A CA 1
ATOM 1636 C C . THR A 1 210 ? 25.455 11.080 34.630 1.00 55.22 210 THR A C 1
ATOM 1638 O O . THR A 1 210 ? 26.152 10.755 35.589 1.00 55.22 210 THR A O 1
ATOM 1641 N N . ASP A 1 211 ? 25.839 11.932 33.678 1.00 47.41 211 ASP A N 1
ATOM 1642 C CA . ASP A 1 211 ? 27.072 12.732 33.687 1.00 47.41 211 ASP A CA 1
ATOM 1643 C C . ASP A 1 211 ? 26.752 14.205 34.001 1.00 47.41 211 ASP A C 1
ATOM 1645 O O . ASP A 1 211 ? 27.591 14.870 34.652 1.00 47.41 211 ASP A O 1
#

Sequence (211 aa):
MLLAAPPLIPENVALPLEQVNTMKDVQLLLGILPKILANAVPDDHWSIRASMRTTTAMYIAVLPSRAGENVALDAAIQCLAGTARSYYTKAILLRSNEREALEDPRVMLRHHSNSLNCLRQAIHDPVQAVAVETLCATALLSCFESFFSDGTDENQLHHQNGIEELMKHRQTHRFTTSFDLDLVEGQAGYIVRSHFDSILRKGDQKNNKTD

Organism: NCBI:txid1531966

Radius of gyration: 20.71 Å; chains: 1; bounding box: 80×38×60 Å

pLDDT: mean 83.47, std 13.07, range [45.94, 97.88]

Foldseek 3Di:
DDDDDDDPDPDPPPDPPQLVVLLVLLVLCVVQLVVVLVPDDDDPDDDPLNLLSVLLVLQSVVVNVCRPVAPLLSLLSNLLSLLSVLQRVVVVCVVVVDPDDRPDLVVSVVSLVSSVVSLVVLCVDLVSLLDLSSLSSLSSSLNSCSRNDPDDCVVSVVSLVVSVVSDVSNDPVNQDDPSSVSSCVSNVVVVVVVVVVVVVVVVVVVVVVPD

Secondary structure (DSSP, 8-state):
-PPPPPPSS----PPPHHHHHHHHHHHHHHHHHHHHHHT----SS--HHHHHHHHHHHHHTTGGGTTTT-HHHHHHHHHHHHHHHHHHHHHHHHHHT----PPPHHHHHHHHHHHHHHHHHHHHSTTGGG-HHHHHHHHHHHHHHHHH--S-HHHHHHHHHHHHHHHHHH-GGG--SHHHHHHHHHHHHHHHHHHHHHHHHHHHHHHTT--